Protein AF-A0A2S1KQT7-F1 (afdb_monomer_lite)

Foldseek 3Di:
DDVVVVCVVVVHDPVNVVVPPPPPLLPPQLVVLLVDDLVVLVVSLVVLVVVCVVPVDPCSLLSNLSSVCSVCVVVVHDSLVSLVVLLVVLLPDPADDLNNLQSCLSSLLVDALVSNVSSLVRVLVRQLVCQVPDDPSSLLSLLSSLLSLLCNQFQPDPAHDLVSLVSSLVSLLSHRDDPVSVSSVLSNVLSVLLVCCLVPVDPVSVVVNVVSCVVCVVVVNQWDDHDVGIHGSVSSSVRCVVCSVVSVVVVVD

Organism: NCBI:txid137591

Radius of gyration: 20.41 Å; chains: 1; bounding box: 61×38×53 Å

Sequence (253 aa):
MDLSRLLKLLAVSFSELFAGVIADPYQLSIGDLAKCTETELRQKQTEIEQTAASVGYPTAEMVAIVIDIIIDRRSGVDYRDKAQRLYDRLNSIQAFTIFEMRVFSLIATDLTPERFFKLYRKFAHDVQVFRDYMPGNLFETSLMIHMTALNQAVIWPKKLNVTDVWLTLEGIMRQPARRSNVEILLMQRFTGLLRTYLTMDSEVVAAEIGVFLMAAQQMGMREMTRNTGQTSLVAVWTRLQLSKQQLHAQKMA

Structure (mmCIF, N/CA/C/O backbone):
data_AF-A0A2S1KQT7-F1
#
_entry.id   AF-A0A2S1KQT7-F1
#
loop_
_atom_site.group_PDB
_atom_site.id
_atom_site.type_symbol
_atom_site.label_atom_id
_atom_site.label_alt_id
_atom_site.label_comp_id
_atom_site.label_asym_id
_atom_site.label_entity_id
_atom_site.label_seq_id
_atom_site.pdbx_PDB_ins_code
_atom_site.Cartn_x
_atom_site.Cartn_y
_atom_site.Cartn_z
_atom_site.occupancy
_atom_site.B_iso_or_equiv
_atom_site.auth_seq_id
_atom_site.auth_comp_id
_atom_site.auth_asym_id
_atom_site.auth_atom_id
_atom_site.pdbx_PDB_model_num
ATOM 1 N N . MET A 1 1 ? -42.602 2.613 0.134 1.00 50.94 1 MET A N 1
ATOM 2 C CA . MET A 1 1 ? -42.155 3.822 -0.591 1.00 50.94 1 MET A CA 1
ATOM 3 C C . MET A 1 1 ? -40.700 3.593 -0.968 1.00 50.94 1 MET A C 1
ATOM 5 O O . MET A 1 1 ? -39.936 3.199 -0.102 1.00 50.94 1 MET A O 1
ATOM 9 N N . ASP A 1 2 ? -40.350 3.696 -2.246 1.00 70.75 2 ASP A N 1
ATOM 10 C CA . ASP A 1 2 ? -39.011 3.350 -2.740 1.00 70.75 2 ASP A CA 1
ATOM 11 C C . ASP A 1 2 ? -38.041 4.510 -2.469 1.00 70.75 2 ASP A C 1
ATOM 13 O O . ASP A 1 2 ? -38.239 5.616 -2.980 1.00 70.75 2 ASP A O 1
ATOM 17 N N . LEU A 1 3 ? -37.018 4.268 -1.644 1.00 67.56 3 LEU A N 1
ATOM 18 C CA . LEU A 1 3 ? -36.021 5.266 -1.242 1.00 67.56 3 LEU A CA 1
ATOM 19 C C . LEU A 1 3 ? -35.345 5.911 -2.463 1.00 67.56 3 LEU A C 1
ATOM 21 O O . LEU A 1 3 ? -35.072 7.109 -2.457 1.00 67.56 3 LEU A O 1
ATOM 25 N N . SER A 1 4 ? -35.169 5.155 -3.551 1.00 65.94 4 SER A N 1
ATOM 26 C CA . SER A 1 4 ? -34.599 5.666 -4.802 1.00 65.94 4 SER A CA 1
ATOM 27 C C . SER A 1 4 ? -35.498 6.704 -5.489 1.00 65.94 4 SER A C 1
ATOM 29 O O . SER A 1 4 ? -35.004 7.670 -6.075 1.00 65.94 4 SER A O 1
ATOM 31 N N . ARG A 1 5 ? -36.827 6.550 -5.390 1.00 68.12 5 ARG A N 1
ATOM 32 C CA . ARG A 1 5 ? -37.800 7.524 -5.910 1.00 68.12 5 ARG A CA 1
ATOM 33 C C . ARG A 1 5 ? -37.837 8.780 -5.051 1.00 68.12 5 ARG A C 1
ATOM 35 O O . ARG A 1 5 ? -37.954 9.871 -5.594 1.00 68.12 5 ARG A O 1
ATOM 42 N N . LEU A 1 6 ? -37.705 8.621 -3.736 1.00 66.69 6 LEU A N 1
ATOM 43 C CA . LEU A 1 6 ? -37.688 9.716 -2.765 1.00 66.69 6 LEU A CA 1
ATOM 44 C C . LEU A 1 6 ? -36.441 10.600 -2.947 1.00 66.69 6 LEU A C 1
ATOM 46 O O . LEU A 1 6 ? -36.554 11.819 -3.005 1.00 66.69 6 LEU A O 1
ATOM 50 N N . LEU A 1 7 ? -35.277 9.982 -3.164 1.00 67.19 7 LEU A N 1
ATOM 51 C CA . LEU A 1 7 ? -34.020 10.674 -3.469 1.00 67.19 7 LEU A CA 1
ATOM 52 C C . LEU A 1 7 ? -34.074 11.464 -4.779 1.00 67.19 7 LEU A C 1
ATOM 54 O O . LEU A 1 7 ? -33.680 12.627 -4.820 1.00 67.19 7 LEU A O 1
ATOM 58 N N . LYS A 1 8 ? -34.638 10.864 -5.836 1.00 69.25 8 LYS A N 1
ATOM 59 C CA . LYS A 1 8 ? -34.864 11.557 -7.114 1.00 69.25 8 LYS A CA 1
ATOM 60 C C . LYS A 1 8 ? -35.812 12.749 -6.972 1.00 69.25 8 LYS A C 1
ATOM 62 O O . LYS A 1 8 ? -35.562 13.782 -7.578 1.00 69.25 8 LYS A O 1
ATOM 67 N N . LEU A 1 9 ? -36.878 12.608 -6.180 1.00 76.44 9 LEU A N 1
ATOM 68 C CA . LEU A 1 9 ? -37.847 13.678 -5.910 1.00 76.44 9 LEU A CA 1
ATOM 69 C C . LEU A 1 9 ? -37.231 14.851 -5.144 1.00 76.44 9 LEU A C 1
ATOM 71 O O . LEU A 1 9 ? -37.570 15.997 -5.419 1.00 76.44 9 LEU A O 1
ATOM 75 N N . LEU A 1 10 ? -36.333 14.564 -4.201 1.00 69.88 10 LEU A N 1
ATOM 76 C CA . LEU A 1 10 ? -35.668 15.582 -3.389 1.00 69.88 10 LEU A CA 1
ATOM 77 C C . LEU A 1 10 ? -34.405 16.157 -4.046 1.00 69.88 10 LEU A C 1
ATOM 79 O O . LEU A 1 10 ? -33.804 17.062 -3.480 1.00 69.88 10 LEU A O 1
ATOM 83 N N . ALA A 1 11 ? -33.998 15.645 -5.215 1.00 72.19 11 ALA A N 1
ATOM 84 C CA . ALA A 1 11 ? -32.704 15.935 -5.840 1.00 72.19 11 ALA A CA 1
ATOM 85 C C . ALA A 1 11 ? -31.504 15.705 -4.896 1.00 72.19 11 ALA A C 1
ATOM 87 O O . ALA A 1 11 ? -30.455 16.321 -5.059 1.00 72.19 11 ALA A O 1
ATOM 88 N N . VAL A 1 12 ? -31.664 14.801 -3.927 1.00 57.78 12 VAL A N 1
ATOM 89 C CA . VAL A 1 12 ? -30.644 14.448 -2.937 1.00 57.78 12 VAL A CA 1
ATOM 90 C C . VAL A 1 12 ? -29.945 13.174 -3.402 1.00 57.78 12 VAL A C 1
ATOM 92 O O . VAL A 1 12 ? -30.589 12.206 -3.818 1.00 57.78 12 VAL A O 1
ATOM 95 N N . SER A 1 13 ? -28.617 13.145 -3.339 1.00 54.41 13 SER A N 1
ATOM 96 C CA . SER A 1 13 ? -27.857 11.915 -3.575 1.00 54.41 13 SER A CA 1
ATOM 97 C C . SER A 1 13 ? -27.851 11.027 -2.326 1.00 54.41 13 SER A C 1
ATOM 99 O O . SER A 1 13 ? -27.903 11.504 -1.194 1.00 54.41 13 SER A O 1
ATOM 101 N N . PHE A 1 14 ? -27.723 9.709 -2.500 1.00 56.41 14 PHE A N 1
ATOM 102 C CA . PHE A 1 14 ? -27.586 8.792 -1.360 1.00 56.41 14 PHE A CA 1
ATOM 103 C C . PHE A 1 14 ? -26.401 9.185 -0.453 1.00 56.41 14 PHE A C 1
ATOM 105 O O . PHE A 1 14 ? -26.479 9.067 0.762 1.00 56.41 14 PHE A O 1
ATOM 112 N N . SER A 1 15 ? -25.326 9.733 -1.025 1.00 52.69 15 SER A N 1
ATOM 113 C CA . SER A 1 15 ? -24.162 10.231 -0.284 1.00 52.69 15 SER A CA 1
ATOM 114 C C . SER A 1 15 ? -24.454 11.466 0.577 1.00 52.69 15 SER A C 1
ATOM 116 O O . SER A 1 15 ? -23.852 11.612 1.636 1.00 52.69 15 SER A O 1
ATOM 118 N N . GLU A 1 16 ? -25.375 12.337 0.160 1.00 52.59 16 GLU A N 1
ATOM 119 C CA . GLU A 1 16 ? -25.814 13.494 0.956 1.00 52.59 16 GLU A CA 1
ATOM 120 C C . GLU A 1 16 ? -26.667 13.071 2.154 1.00 52.59 16 GLU A C 1
ATOM 122 O O . GLU A 1 16 ? -26.554 13.678 3.215 1.00 52.59 16 GLU A O 1
ATOM 127 N N . LEU A 1 17 ? -27.440 11.983 2.037 1.00 57.72 17 LEU A N 1
ATOM 128 C CA . LEU A 1 17 ? -28.119 11.396 3.197 1.00 57.72 17 LEU A CA 1
ATOM 129 C C . LEU A 1 17 ? -27.118 10.907 4.250 1.00 57.72 17 LEU A C 1
ATOM 131 O O . LEU A 1 17 ? -27.347 11.088 5.440 1.00 57.72 17 LEU A O 1
ATOM 135 N N . PHE A 1 18 ? -25.995 10.324 3.822 1.00 51.59 18 PHE A N 1
ATOM 136 C CA . PHE A 1 18 ? -24.952 9.828 4.726 1.00 51.59 18 PHE A CA 1
ATOM 137 C C . PHE A 1 18 ? -24.099 10.934 5.356 1.00 51.59 18 PHE A C 1
ATOM 139 O O . PHE A 1 18 ? -23.504 10.701 6.402 1.00 51.59 18 PHE A O 1
ATOM 146 N N . ALA A 1 19 ? -24.054 12.137 4.774 1.00 51.28 19 ALA A N 1
ATOM 147 C CA . ALA A 1 19 ? -23.283 13.256 5.319 1.00 51.28 19 ALA A CA 1
ATOM 148 C C . ALA A 1 19 ? -23.817 13.768 6.676 1.00 51.28 19 ALA A C 1
ATOM 150 O O . ALA A 1 19 ? -23.082 14.439 7.398 1.00 51.28 19 ALA A O 1
ATOM 151 N N . GLY A 1 20 ? -25.072 13.446 7.022 1.00 38.53 20 GLY A N 1
ATOM 152 C CA . GLY A 1 20 ? -25.717 13.803 8.292 1.00 38.53 20 GLY A CA 1
ATOM 153 C C . GLY A 1 20 ? -26.023 12.624 9.224 1.00 38.53 20 GLY A C 1
ATOM 154 O O . GLY A 1 20 ? -26.532 12.843 10.322 1.00 38.53 20 GLY A O 1
ATOM 155 N N . VAL A 1 21 ? -25.731 11.381 8.818 1.00 44.06 21 VAL A N 1
ATOM 156 C CA . VAL A 1 21 ? -25.824 10.223 9.718 1.00 44.06 21 VAL A CA 1
ATOM 157 C C . VAL A 1 21 ? -24.601 10.263 10.627 1.00 44.06 21 VAL A C 1
ATOM 159 O O . VAL A 1 21 ? -23.480 10.399 10.143 1.00 44.06 21 VAL A O 1
ATOM 162 N N . ILE A 1 22 ? -24.858 10.217 11.938 1.00 41.22 22 ILE A N 1
ATOM 163 C CA . ILE A 1 22 ? -23.897 10.233 13.052 1.00 41.22 22 ILE A CA 1
ATOM 164 C C . ILE A 1 22 ? -22.566 9.607 12.633 1.00 41.22 22 ILE A C 1
ATOM 166 O O . ILE A 1 22 ? -22.571 8.517 12.065 1.00 41.22 22 ILE A O 1
ATOM 170 N N . ALA A 1 23 ? -21.455 10.302 12.923 1.00 45.03 23 ALA A N 1
ATOM 171 C CA . ALA A 1 23 ? -20.099 9.798 12.737 1.00 45.03 23 ALA A CA 1
ATOM 172 C C . ALA A 1 23 ? -20.045 8.358 13.234 1.00 45.03 23 ALA A C 1
ATOM 174 O O . ALA A 1 23 ? -20.119 8.108 14.435 1.00 45.03 23 ALA A O 1
ATOM 175 N N . ASP A 1 24 ? -20.019 7.430 12.284 1.00 48.94 24 ASP A N 1
ATOM 176 C CA . ASP A 1 24 ? -20.141 6.026 12.601 1.00 48.94 24 ASP A CA 1
ATOM 177 C C . ASP A 1 24 ? -18.983 5.693 13.554 1.00 48.94 24 ASP A C 1
ATOM 179 O O . ASP A 1 24 ? -17.826 5.922 13.171 1.00 48.94 24 ASP A O 1
ATOM 183 N N . PRO A 1 25 ? -19.228 5.190 14.782 1.00 44.12 25 PRO A N 1
ATOM 184 C CA . PRO A 1 25 ? -18.154 4.797 15.704 1.00 44.12 25 PRO A CA 1
ATOM 185 C C . PRO A 1 25 ? -17.206 3.749 15.085 1.00 44.12 25 PRO A C 1
ATOM 187 O O . PRO A 1 25 ? -16.147 3.442 15.628 1.00 44.12 25 PRO A O 1
ATOM 190 N N . TYR A 1 26 ? -17.570 3.238 13.908 1.00 52.31 26 TYR A N 1
ATOM 191 C CA . TYR A 1 26 ? -16.906 2.217 13.116 1.00 52.31 26 TYR A CA 1
ATOM 192 C C . TYR A 1 26 ? -16.001 2.770 11.995 1.00 52.31 26 TYR A C 1
ATOM 194 O O . TYR A 1 26 ? -15.368 1.989 11.276 1.00 52.31 26 TYR A O 1
ATOM 202 N N . GLN A 1 27 ? -15.857 4.096 11.836 1.00 61.12 27 GLN A N 1
ATOM 203 C CA . GLN A 1 27 ? -14.844 4.657 10.932 1.00 61.12 27 GLN A CA 1
ATOM 204 C C . GLN A 1 27 ? -13.435 4.504 11.526 1.00 61.12 27 GLN A C 1
ATOM 206 O O . GLN A 1 27 ? -12.907 5.401 12.178 1.00 61.12 27 GLN A O 1
ATOM 211 N N . LEU A 1 28 ? -12.776 3.377 11.240 1.00 70.56 28 LEU A N 1
ATOM 212 C CA . LEU A 1 28 ? -11.367 3.169 11.584 1.00 70.56 28 LEU A CA 1
ATOM 213 C C . LEU A 1 28 ? -10.483 4.182 10.839 1.00 70.56 28 LEU A C 1
ATOM 215 O O . LEU A 1 28 ? -10.140 3.958 9.686 1.00 70.56 28 LEU A O 1
ATOM 219 N N . SER A 1 29 ? -10.111 5.307 11.436 1.00 75.88 29 SER A N 1
ATOM 220 C CA . SER A 1 29 ? -9.167 6.244 10.814 1.00 75.88 29 SER A CA 1
ATOM 221 C C . SER A 1 29 ? -7.776 6.013 11.388 1.00 75.88 29 SER A C 1
ATOM 223 O O . SER A 1 29 ? -7.477 6.464 12.489 1.00 75.88 29 SER A O 1
ATOM 225 N N . ILE A 1 30 ? -6.909 5.299 10.657 1.00 75.00 30 ILE A N 1
ATOM 226 C CA . ILE A 1 30 ? -5.536 5.020 11.119 1.00 75.00 30 ILE A CA 1
ATOM 227 C C . ILE A 1 30 ? -4.787 6.324 11.416 1.00 75.00 30 ILE A C 1
ATOM 229 O O . ILE A 1 30 ? -4.082 6.407 12.415 1.00 75.00 30 ILE A O 1
ATOM 233 N N . GLY A 1 31 ? -4.982 7.354 10.585 1.00 75.62 31 GLY A N 1
ATOM 234 C CA . GLY A 1 31 ? -4.370 8.666 10.783 1.00 75.62 31 GLY A CA 1
ATOM 235 C C . GLY A 1 31 ? -4.847 9.374 12.052 1.00 75.62 31 GLY A C 1
ATOM 236 O O . GLY A 1 31 ? -4.047 10.041 12.701 1.00 75.62 31 GLY A O 1
ATOM 237 N N . ASP A 1 32 ? -6.113 9.215 12.443 1.00 82.00 32 ASP A N 1
ATOM 238 C CA . ASP A 1 32 ? -6.627 9.839 13.668 1.00 82.00 32 ASP A CA 1
ATOM 239 C C . ASP A 1 32 ? -6.279 9.024 14.913 1.00 82.00 32 ASP A C 1
ATOM 241 O O . ASP A 1 32 ? -5.841 9.597 15.908 1.00 82.00 32 ASP A O 1
ATOM 245 N N . LEU A 1 33 ? -6.336 7.690 14.837 1.00 83.75 33 LEU A N 1
ATOM 246 C CA . LEU A 1 33 ? -5.829 6.817 15.902 1.00 83.75 33 LEU A CA 1
ATOM 247 C C . LEU A 1 33 ? -4.336 7.066 16.160 1.00 83.75 33 LEU A C 1
ATOM 249 O O . LEU A 1 33 ? -3.896 7.090 17.308 1.00 83.75 33 LEU A O 1
ATOM 253 N N . ALA A 1 34 ? -3.562 7.335 15.104 1.00 80.94 34 ALA A N 1
ATOM 254 C CA . ALA A 1 34 ? -2.153 7.692 15.209 1.00 80.94 34 ALA A CA 1
ATOM 255 C C . ALA A 1 34 ? -1.898 9.037 15.919 1.00 80.94 34 ALA A C 1
ATOM 257 O O . ALA A 1 34 ? -0.758 9.270 16.324 1.00 80.94 34 ALA A O 1
ATOM 258 N N . LYS A 1 35 ? -2.916 9.882 16.135 1.00 86.25 35 LYS A N 1
ATOM 259 C CA . LYS A 1 35 ? -2.811 11.138 16.903 1.00 86.25 35 LYS A CA 1
ATOM 260 C C . LYS A 1 35 ? -3.290 11.005 18.351 1.00 86.25 35 LYS A C 1
ATOM 262 O O . LYS A 1 35 ? -2.891 11.814 19.179 1.00 86.25 35 LYS A O 1
ATOM 267 N N . CYS A 1 36 ? -4.117 10.005 18.659 1.00 88.50 36 CYS A N 1
ATOM 268 C CA . CYS A 1 36 ? -4.610 9.763 20.015 1.00 88.50 36 CYS A CA 1
ATOM 269 C C . CYS A 1 36 ? -3.477 9.360 20.969 1.00 88.50 36 CYS A C 1
ATOM 271 O O . CYS A 1 36 ? -2.562 8.629 20.581 1.00 88.50 36 CYS A O 1
ATOM 273 N N . THR A 1 37 ? -3.573 9.775 22.226 1.00 92.00 37 THR A N 1
ATOM 274 C CA . THR A 1 37 ? -2.772 9.285 23.356 1.00 92.00 37 THR A CA 1
ATOM 275 C C . THR A 1 37 ? -3.074 7.814 23.655 1.00 92.00 37 THR A C 1
ATOM 277 O O . THR A 1 37 ? -4.093 7.274 23.226 1.00 92.00 37 THR A O 1
ATOM 280 N N . GLU A 1 38 ? -2.199 7.140 24.405 1.00 92.69 38 GLU A N 1
ATOM 281 C CA . GLU A 1 38 ? -2.453 5.754 24.820 1.00 92.69 38 GLU A CA 1
ATOM 282 C C . GLU A 1 38 ? -3.748 5.630 25.639 1.00 92.69 38 GLU A C 1
ATOM 284 O O . GLU A 1 38 ? -4.550 4.738 25.378 1.00 92.69 38 GLU A O 1
ATOM 289 N N . THR A 1 39 ? -4.005 6.562 26.560 1.00 93.38 39 THR A N 1
ATOM 290 C CA . THR A 1 39 ? -5.235 6.579 27.365 1.00 93.38 39 THR A CA 1
ATOM 291 C C . THR A 1 39 ? -6.487 6.679 26.494 1.00 93.38 39 THR A C 1
ATOM 293 O O . THR A 1 39 ? -7.424 5.905 26.677 1.00 93.38 39 THR A O 1
ATOM 296 N N . GLU A 1 40 ? -6.496 7.577 25.504 1.00 92.69 40 GLU A N 1
ATOM 297 C CA . GLU A 1 40 ? -7.616 7.715 24.560 1.00 92.69 40 GLU A CA 1
ATOM 298 C C . GLU A 1 40 ? -7.809 6.453 23.711 1.00 92.69 40 GLU A C 1
ATOM 300 O O . GLU A 1 40 ? -8.938 6.047 23.439 1.00 92.69 40 GLU A O 1
ATOM 305 N N . LEU A 1 41 ? -6.714 5.807 23.302 1.00 91.88 41 LEU A N 1
ATOM 306 C CA . LEU A 1 41 ? -6.765 4.552 22.556 1.00 91.88 41 LEU A CA 1
ATOM 307 C C . LEU A 1 41 ? -7.355 3.411 23.397 1.00 91.88 41 LEU A C 1
ATOM 309 O O . LEU A 1 41 ? -8.222 2.683 22.912 1.00 91.88 41 LEU A O 1
ATOM 313 N N . ARG A 1 42 ? -6.945 3.286 24.664 1.00 92.25 42 ARG A N 1
ATOM 314 C CA . ARG A 1 42 ? -7.475 2.283 25.605 1.00 92.25 42 ARG A CA 1
ATOM 315 C C . ARG A 1 42 ? -8.948 2.525 25.930 1.00 92.25 42 ARG A C 1
ATOM 317 O O . ARG A 1 42 ? -9.732 1.576 25.977 1.00 92.25 42 ARG A O 1
ATOM 324 N N . GLN A 1 43 ? -9.348 3.787 26.080 1.00 90.25 43 GLN A N 1
ATOM 325 C CA . GLN A 1 43 ? -10.755 4.147 26.235 1.00 90.25 43 GLN A CA 1
ATOM 326 C C . GLN A 1 43 ? -11.571 3.724 25.005 1.00 90.25 43 GLN A C 1
ATOM 328 O O . GLN A 1 43 ? -12.578 3.035 25.154 1.00 90.25 43 GLN A O 1
ATOM 333 N N . LYS A 1 44 ? -11.103 4.043 23.790 1.00 87.50 44 LYS A N 1
ATOM 334 C CA . LYS A 1 44 ? -11.764 3.614 22.545 1.00 87.50 44 LYS A CA 1
ATOM 335 C C . LYS A 1 44 ? -11.893 2.096 22.449 1.00 87.50 44 LYS A C 1
ATOM 337 O O . LYS A 1 44 ? -12.946 1.602 22.066 1.00 87.50 44 LYS A O 1
ATOM 342 N N . GLN A 1 45 ? -10.846 1.355 22.813 1.00 87.12 45 GLN A N 1
ATOM 343 C CA . GLN A 1 45 ? -10.875 -0.110 22.849 1.00 87.12 45 GLN A CA 1
ATOM 344 C C . GLN A 1 45 ? -11.983 -0.622 23.785 1.00 87.12 45 GLN A C 1
ATOM 346 O O . GLN A 1 45 ? -12.760 -1.489 23.393 1.00 87.12 45 GLN A O 1
ATOM 351 N N . THR A 1 46 ? -12.130 -0.003 24.960 1.00 86.00 46 THR A N 1
ATOM 352 C CA . THR A 1 46 ? -13.172 -0.349 25.941 1.00 86.00 46 THR A CA 1
ATOM 353 C C . THR A 1 46 ? -14.579 -0.056 25.405 1.00 86.00 46 THR A C 1
ATOM 355 O O . THR A 1 46 ? -15.477 -0.889 25.519 1.00 86.00 46 THR A O 1
ATOM 358 N N . GLU A 1 47 ? -14.778 1.104 24.771 1.00 84.44 47 GLU A N 1
ATOM 359 C CA . GLU A 1 47 ? -16.050 1.480 24.130 1.00 84.44 47 GLU A CA 1
ATOM 360 C C . GLU A 1 47 ? -16.439 0.490 23.017 1.00 84.44 47 GLU A C 1
ATOM 362 O O . GLU A 1 47 ? -17.604 0.092 22.898 1.00 84.44 47 GLU A O 1
ATOM 367 N N . ILE A 1 48 ? -15.459 0.037 22.229 1.00 79.12 48 ILE A N 1
ATOM 368 C CA . ILE A 1 48 ? -15.663 -0.957 21.169 1.00 79.12 48 ILE A CA 1
ATOM 369 C C . ILE A 1 48 ? -16.043 -2.315 21.754 1.00 79.12 48 ILE A C 1
ATOM 371 O O . ILE A 1 48 ? -16.960 -2.943 21.235 1.00 79.12 48 ILE A O 1
ATOM 375 N N . GLU A 1 49 ? -15.385 -2.770 22.821 1.00 79.69 49 GLU A N 1
ATOM 376 C CA . GLU A 1 49 ? -15.702 -4.045 23.478 1.00 79.69 49 GLU A CA 1
ATOM 377 C C . GLU A 1 49 ? -17.127 -4.053 24.046 1.00 79.69 49 GLU A C 1
ATOM 379 O O . GLU A 1 49 ? -17.885 -5.000 23.816 1.00 79.69 49 GLU A O 1
ATOM 384 N N . GLN A 1 50 ? -17.533 -2.968 24.712 1.00 80.12 50 GLN A N 1
ATOM 385 C CA . GLN A 1 50 ? -18.897 -2.804 25.231 1.00 80.12 50 GLN A CA 1
ATOM 386 C C . GLN A 1 50 ? -19.939 -2.791 24.104 1.00 80.12 50 GLN A C 1
ATOM 388 O O . GLN A 1 50 ? -20.994 -3.430 24.195 1.00 80.12 50 GLN A O 1
ATOM 393 N N . THR A 1 51 ? -19.633 -2.100 23.006 1.00 72.94 51 THR A N 1
ATOM 394 C CA . THR A 1 51 ? -20.503 -2.067 21.825 1.00 72.94 51 THR A CA 1
ATOM 395 C C . THR A 1 51 ? -20.577 -3.449 21.173 1.00 72.94 51 THR A C 1
ATOM 397 O O . THR A 1 51 ? -21.656 -3.942 20.860 1.00 72.94 51 THR A O 1
ATOM 400 N N . ALA A 1 52 ? -19.450 -4.144 21.037 1.00 76.62 52 ALA A N 1
ATOM 401 C CA . ALA A 1 52 ? -19.398 -5.466 20.430 1.00 76.62 52 ALA A CA 1
ATOM 402 C C . ALA A 1 52 ? -20.216 -6.503 21.198 1.00 76.62 52 ALA A C 1
ATOM 404 O O . ALA A 1 52 ? -20.932 -7.288 20.572 1.00 76.62 52 ALA A O 1
ATOM 405 N N . ALA A 1 53 ? -20.155 -6.464 22.530 1.00 76.50 53 ALA A N 1
ATOM 406 C CA . ALA A 1 53 ? -20.940 -7.334 23.395 1.00 76.50 53 ALA A CA 1
ATOM 407 C C . ALA A 1 53 ? -22.453 -7.084 23.275 1.00 76.50 53 ALA A C 1
ATOM 409 O O . ALA A 1 53 ? -23.236 -8.020 23.422 1.00 76.50 53 ALA A O 1
ATOM 410 N N . SER A 1 54 ? -22.872 -5.846 22.995 1.00 71.94 54 SER A N 1
ATOM 411 C CA . SER A 1 54 ? -24.293 -5.482 22.928 1.00 71.94 54 SER A CA 1
ATOM 412 C C . SER A 1 54 ? -24.930 -5.699 21.552 1.00 71.94 54 SER A C 1
ATOM 414 O O . SER A 1 54 ? -26.089 -6.105 21.493 1.00 71.94 54 SER A O 1
ATOM 416 N N . VAL A 1 55 ? -24.202 -5.467 20.453 1.00 66.94 55 VAL A N 1
ATOM 417 C CA . VAL A 1 55 ? -24.764 -5.535 19.085 1.00 66.94 55 VAL A CA 1
ATOM 418 C C . VAL A 1 55 ? -24.135 -6.599 18.178 1.00 66.94 55 VAL A C 1
ATOM 420 O O . VAL A 1 55 ? -24.523 -6.713 17.018 1.00 66.94 55 VAL A O 1
ATOM 423 N N . GLY A 1 56 ? -23.185 -7.398 18.677 1.00 63.06 56 GLY A N 1
ATOM 424 C CA . GLY A 1 56 ? -22.550 -8.471 17.903 1.00 63.06 56 GLY A CA 1
ATOM 425 C C . GLY A 1 56 ? -21.660 -7.943 16.777 1.00 63.06 56 GLY A C 1
ATOM 426 O O . GLY A 1 56 ? -21.802 -8.359 15.630 1.00 63.06 56 GLY A O 1
ATOM 427 N N . TYR A 1 57 ? -20.764 -7.003 17.097 1.00 68.56 57 TYR A N 1
ATOM 428 C CA . TYR A 1 57 ? -19.926 -6.286 16.128 1.00 68.56 57 TYR A CA 1
ATOM 429 C C . TYR A 1 57 ? -18.809 -7.187 15.546 1.00 68.56 57 TYR A C 1
ATOM 431 O O . TYR A 1 57 ? -17.810 -7.437 16.227 1.00 68.56 57 TYR A O 1
ATOM 439 N N . PRO A 1 58 ? -18.908 -7.669 14.286 1.00 67.44 58 PRO A N 1
ATOM 440 C CA . PRO A 1 58 ? -18.027 -8.733 13.781 1.00 67.44 58 PRO A CA 1
ATOM 441 C C . PRO A 1 58 ? -16.573 -8.302 13.541 1.00 67.44 58 PRO A C 1
ATOM 443 O O . PRO A 1 58 ? -15.691 -9.149 13.390 1.00 67.44 58 PRO A O 1
ATOM 446 N N . THR A 1 59 ? -16.320 -6.994 13.463 1.00 78.25 59 THR A N 1
ATOM 447 C CA . THR A 1 59 ? -14.995 -6.402 13.230 1.00 78.25 59 THR A CA 1
ATOM 448 C C . THR A 1 59 ? -14.360 -5.847 14.507 1.00 78.25 59 THR A C 1
ATOM 450 O O . THR A 1 59 ? -13.219 -5.388 14.451 1.00 78.25 59 THR A O 1
ATOM 453 N N . ALA A 1 60 ? -15.040 -5.937 15.660 1.00 81.19 60 ALA A N 1
ATOM 454 C CA . ALA A 1 60 ? -14.559 -5.444 16.955 1.00 81.19 60 ALA A CA 1
ATOM 455 C C . ALA A 1 60 ? -13.151 -5.937 17.288 1.00 81.19 60 ALA A C 1
ATOM 457 O O . ALA A 1 60 ? -12.273 -5.148 17.631 1.00 81.19 60 ALA A O 1
ATOM 458 N N . GLU A 1 61 ? -12.931 -7.241 17.109 1.00 85.06 61 GLU A N 1
ATOM 459 C CA . GLU A 1 61 ? -11.644 -7.882 17.360 1.00 85.06 61 GLU A CA 1
ATOM 460 C C . GLU A 1 61 ? -10.538 -7.260 16.497 1.00 85.06 61 GLU A C 1
ATOM 462 O O . GLU A 1 61 ? -9.463 -6.941 16.997 1.00 85.06 61 GLU A O 1
ATOM 467 N N . MET A 1 62 ? -10.805 -7.021 15.207 1.00 87.94 62 MET A N 1
ATOM 468 C CA . MET A 1 62 ? -9.821 -6.404 14.315 1.00 87.94 62 MET A CA 1
ATOM 469 C C . MET A 1 62 ? -9.498 -4.973 14.748 1.00 87.94 62 MET A C 1
ATOM 471 O O . MET A 1 62 ? -8.336 -4.581 14.684 1.00 87.94 62 MET A O 1
ATOM 475 N N . VAL A 1 63 ? -10.486 -4.203 15.217 1.00 87.44 63 VAL A N 1
ATOM 476 C CA . VAL A 1 63 ? -10.240 -2.840 15.714 1.00 87.44 63 VAL A CA 1
ATOM 477 C C . VAL A 1 63 ? -9.414 -2.852 16.999 1.00 87.44 63 VAL A C 1
ATOM 479 O O . VAL A 1 63 ? -8.467 -2.074 17.107 1.00 87.44 63 VAL A O 1
ATOM 482 N N . ALA A 1 64 ? -9.715 -3.751 17.938 1.00 88.50 64 ALA A N 1
ATOM 483 C CA . ALA A 1 64 ? -8.931 -3.911 19.161 1.00 88.50 64 ALA A CA 1
ATOM 484 C C . ALA A 1 64 ? -7.465 -4.249 18.839 1.00 88.50 64 ALA A C 1
ATOM 486 O O . ALA A 1 64 ? -6.554 -3.582 19.326 1.00 88.50 64 ALA A O 1
ATOM 487 N N . ILE A 1 65 ? -7.233 -5.199 17.923 1.00 92.38 65 ILE A N 1
ATOM 488 C CA . ILE A 1 65 ? -5.877 -5.561 17.490 1.00 92.38 65 ILE A CA 1
ATOM 489 C C . ILE A 1 65 ? -5.178 -4.385 16.786 1.00 92.38 65 ILE A C 1
ATOM 491 O O . ILE A 1 65 ? -3.984 -4.173 16.991 1.00 92.38 65 ILE A O 1
ATOM 495 N N . VAL A 1 66 ? -5.892 -3.601 15.968 1.00 92.31 66 VAL A N 1
ATOM 496 C CA . VAL A 1 66 ? -5.337 -2.388 15.339 1.00 92.31 66 VAL A CA 1
ATOM 497 C C . VAL A 1 66 ? -4.862 -1.390 16.395 1.00 92.31 66 VAL A C 1
ATOM 499 O O . VAL A 1 66 ? -3.754 -0.868 16.276 1.00 92.31 66 VAL A O 1
ATOM 502 N N . ILE A 1 67 ? -5.676 -1.132 17.421 1.00 92.56 67 ILE A N 1
ATOM 503 C CA . ILE A 1 67 ? -5.316 -0.230 18.520 1.00 92.56 67 ILE A CA 1
ATOM 504 C C . ILE A 1 67 ? -4.077 -0.751 19.257 1.00 92.56 67 ILE A C 1
ATOM 506 O O . ILE A 1 67 ? -3.131 0.013 19.456 1.00 92.56 67 ILE A O 1
ATOM 510 N N . ASP A 1 68 ? -4.042 -2.043 19.584 1.00 93.56 68 ASP A N 1
ATOM 511 C CA . ASP A 1 68 ? -2.889 -2.655 20.244 1.00 93.56 68 ASP A CA 1
ATOM 512 C C . ASP A 1 68 ? -1.610 -2.523 19.408 1.00 93.56 68 ASP A C 1
ATOM 514 O O . ASP A 1 68 ? -0.573 -2.140 19.942 1.00 93.56 68 ASP A O 1
ATOM 518 N N . ILE A 1 69 ? -1.677 -2.762 18.091 1.00 94.00 69 ILE A N 1
ATOM 519 C CA . ILE A 1 69 ? -0.527 -2.568 17.193 1.00 94.00 69 ILE A CA 1
ATOM 520 C C . ILE A 1 69 ? -0.044 -1.118 17.230 1.00 94.00 69 ILE A C 1
ATOM 522 O O . ILE A 1 69 ? 1.161 -0.883 17.259 1.00 94.00 69 ILE A O 1
ATOM 526 N N . ILE A 1 70 ? -0.952 -0.136 17.226 1.00 92.06 70 ILE A N 1
ATOM 527 C CA . ILE A 1 70 ? -0.572 1.283 17.282 1.00 92.06 70 ILE A CA 1
ATOM 528 C C . ILE A 1 70 ? 0.152 1.599 18.598 1.00 92.06 70 ILE A C 1
ATOM 530 O O . ILE A 1 70 ? 1.166 2.299 18.571 1.00 92.06 70 ILE A O 1
ATOM 534 N N . ILE A 1 71 ? -0.342 1.086 19.727 1.00 93.44 71 ILE A N 1
ATOM 535 C CA . ILE A 1 71 ? 0.274 1.289 21.046 1.00 93.44 71 ILE A CA 1
ATOM 536 C C . ILE A 1 71 ? 1.647 0.613 21.102 1.00 93.44 71 ILE A C 1
ATOM 538 O O . ILE A 1 71 ? 2.649 1.280 21.359 1.00 93.44 71 ILE A O 1
ATOM 542 N N . ASP A 1 72 ? 1.719 -0.677 20.780 1.00 94.81 72 ASP A N 1
ATOM 543 C CA . ASP A 1 72 ? 2.959 -1.453 20.851 1.00 94.81 72 ASP A CA 1
ATOM 544 C C . ASP A 1 72 ? 4.038 -0.887 19.931 1.00 94.81 72 ASP A C 1
ATOM 546 O O . ASP A 1 72 ? 5.197 -0.754 20.329 1.00 94.81 72 ASP A O 1
ATOM 550 N N . ARG A 1 73 ? 3.651 -0.476 18.716 1.00 91.44 73 ARG A N 1
ATOM 551 C CA . ARG A 1 73 ? 4.562 0.139 17.746 1.00 91.44 73 ARG A CA 1
ATOM 552 C C . ARG A 1 73 ? 5.176 1.432 18.284 1.00 91.44 73 ARG A C 1
ATOM 554 O O . ARG A 1 73 ? 6.350 1.680 18.021 1.00 91.44 73 ARG A O 1
ATOM 561 N N . ARG A 1 74 ? 4.426 2.245 19.038 1.00 91.06 74 ARG A N 1
ATOM 562 C CA . ARG A 1 74 ? 4.950 3.473 19.675 1.00 91.06 74 ARG A CA 1
ATOM 563 C C . ARG A 1 74 ? 5.882 3.173 20.842 1.00 91.06 74 ARG A C 1
ATOM 565 O O . ARG A 1 74 ? 6.847 3.902 21.043 1.00 91.06 74 ARG A O 1
ATOM 572 N N . SER A 1 75 ? 5.600 2.104 21.576 1.00 91.75 75 SER A N 1
ATOM 573 C CA . SER A 1 75 ? 6.370 1.691 22.752 1.00 91.75 75 SER A CA 1
ATOM 574 C C . SER A 1 75 ? 7.555 0.776 22.417 1.00 91.75 75 SER A C 1
ATOM 576 O O . SER A 1 75 ? 8.272 0.352 23.319 1.00 91.75 75 SER A O 1
ATOM 578 N N . GLY A 1 76 ? 7.774 0.455 21.136 1.00 92.25 76 GLY A N 1
ATOM 579 C CA . GLY A 1 76 ? 8.839 -0.453 20.694 1.00 92.25 76 GLY A CA 1
ATOM 580 C C . GLY A 1 76 ? 8.627 -1.913 21.111 1.00 92.25 76 GLY A C 1
ATOM 581 O O . GLY A 1 76 ? 9.576 -2.695 21.108 1.00 92.25 76 GLY A O 1
ATOM 582 N N . VAL A 1 77 ? 7.400 -2.281 21.482 1.00 96.19 77 VAL A N 1
ATOM 583 C CA . VAL A 1 77 ? 7.015 -3.645 21.861 1.00 96.19 77 VAL A CA 1
ATOM 584 C C . VAL A 1 77 ? 6.801 -4.474 20.594 1.00 96.19 77 VAL A C 1
ATOM 586 O O . VAL A 1 77 ? 6.283 -3.969 19.602 1.00 96.19 77 VAL A O 1
ATOM 589 N N . ASP A 1 78 ? 7.199 -5.750 20.601 1.00 95.06 78 ASP A N 1
ATOM 590 C CA . ASP A 1 78 ? 6.965 -6.641 19.460 1.00 95.06 78 ASP A CA 1
ATOM 591 C C . ASP A 1 78 ? 5.464 -6.921 19.277 1.00 95.06 78 ASP A C 1
ATOM 593 O O . ASP A 1 78 ? 4.772 -7.361 20.196 1.00 95.06 78 ASP A O 1
ATOM 597 N N . TYR A 1 79 ? 4.967 -6.689 18.065 1.00 95.31 79 TYR A N 1
ATOM 598 C CA . TYR A 1 79 ? 3.559 -6.845 17.690 1.00 95.31 79 TYR A CA 1
ATOM 599 C C . TYR A 1 79 ? 3.365 -7.785 16.491 1.00 95.31 79 TYR A C 1
ATOM 601 O O . TYR A 1 79 ? 2.277 -7.833 15.909 1.00 95.31 79 TYR A O 1
ATOM 609 N N . ARG A 1 80 ? 4.388 -8.560 16.102 1.00 94.62 80 ARG A N 1
ATOM 610 C CA . ARG A 1 80 ? 4.319 -9.445 14.923 1.00 94.62 80 ARG A CA 1
ATOM 611 C C . ARG A 1 80 ? 3.171 -10.453 14.981 1.00 94.62 80 ARG A C 1
ATOM 613 O O . ARG A 1 80 ? 2.495 -10.642 13.972 1.00 94.62 80 ARG A O 1
ATOM 620 N N . ASP A 1 81 ? 2.881 -11.020 16.150 1.00 96.44 81 ASP A N 1
ATOM 621 C CA . ASP A 1 81 ? 1.749 -11.944 16.325 1.00 96.44 81 ASP A CA 1
ATOM 622 C C . ASP A 1 81 ? 0.395 -11.258 16.081 1.00 96.44 81 ASP A C 1
ATOM 624 O O . ASP A 1 81 ? -0.532 -11.847 15.522 1.00 96.44 81 ASP A O 1
ATOM 628 N N . LYS A 1 82 ? 0.281 -9.975 16.439 1.00 96.62 82 LYS A N 1
ATOM 629 C CA . LYS A 1 82 ? -0.921 -9.166 16.200 1.00 96.62 82 LYS A CA 1
ATOM 630 C C . LYS A 1 82 ? -1.094 -8.867 14.709 1.00 96.62 82 LYS A C 1
ATOM 632 O O . LYS A 1 82 ? -2.185 -9.053 14.167 1.00 96.62 82 LYS A O 1
ATOM 637 N N . ALA A 1 83 ? -0.011 -8.488 14.027 1.00 96.25 83 ALA A N 1
ATOM 638 C CA . ALA A 1 83 ? -0.014 -8.300 12.575 1.00 96.25 83 ALA A CA 1
ATOM 639 C C . ALA A 1 83 ? -0.360 -9.606 11.832 1.00 96.25 83 ALA A C 1
ATOM 641 O O . ALA A 1 83 ? -1.142 -9.585 10.878 1.00 96.25 83 ALA A O 1
ATOM 642 N N . GLN A 1 84 ? 0.148 -10.748 12.311 1.00 96.62 84 GLN A N 1
ATOM 643 C CA . GLN A 1 84 ? -0.180 -12.075 11.784 1.00 96.62 84 GLN A CA 1
ATOM 644 C C . GLN A 1 84 ? -1.677 -12.386 11.900 1.00 96.62 84 GLN A C 1
ATOM 646 O O . GLN A 1 84 ? -2.294 -12.776 10.909 1.00 96.62 84 GLN A O 1
ATOM 651 N N . ARG A 1 85 ? -2.285 -12.152 13.071 1.00 96.69 85 ARG A N 1
ATOM 652 C CA . ARG A 1 85 ? -3.731 -12.357 13.278 1.00 96.69 85 ARG A CA 1
ATOM 653 C C . ARG A 1 85 ? -4.576 -11.520 12.318 1.00 96.69 85 ARG A C 1
ATOM 655 O O . ARG A 1 85 ? -5.529 -12.034 11.732 1.00 96.69 85 ARG A O 1
ATOM 662 N N . LEU A 1 86 ? -4.213 -10.250 12.114 1.00 96.75 86 LEU A N 1
ATOM 663 C CA . LEU A 1 86 ? -4.903 -9.394 11.144 1.00 96.75 86 LEU A CA 1
ATOM 664 C C . LEU A 1 86 ? -4.730 -9.899 9.710 1.00 96.75 86 LEU A C 1
ATOM 666 O O . LEU A 1 86 ? -5.704 -9.914 8.958 1.00 96.75 86 LEU A O 1
ATOM 670 N N . TYR A 1 87 ? -3.530 -10.349 9.334 1.00 97.94 87 TYR A N 1
ATOM 671 C CA . TYR A 1 87 ? -3.299 -10.957 8.025 1.00 97.94 87 TYR A CA 1
ATOM 672 C C . TYR A 1 87 ? -4.183 -12.190 7.806 1.00 97.94 87 TYR A C 1
ATOM 674 O O . TYR A 1 87 ? -4.843 -12.276 6.770 1.00 97.94 87 TYR A O 1
ATOM 682 N N . ASP A 1 88 ? -4.238 -13.121 8.761 1.00 97.00 88 ASP A N 1
ATOM 683 C CA . ASP A 1 88 ? -5.033 -14.347 8.622 1.00 97.00 88 ASP A CA 1
ATOM 684 C C . ASP A 1 88 ? -6.522 -14.027 8.476 1.00 97.00 88 ASP A C 1
ATOM 686 O O . ASP A 1 88 ? -7.205 -14.578 7.603 1.00 97.00 88 ASP A O 1
ATOM 690 N N . ARG A 1 89 ? -7.007 -13.046 9.247 1.00 94.81 89 ARG A N 1
ATOM 691 C CA . ARG A 1 89 ? -8.381 -12.561 9.137 1.00 94.81 89 ARG A CA 1
ATOM 692 C C . ARG A 1 89 ? -8.657 -11.932 7.770 1.00 94.81 89 ARG A C 1
ATOM 694 O O . ARG A 1 89 ? -9.595 -12.359 7.099 1.00 94.81 89 ARG A O 1
ATOM 701 N N . LEU A 1 90 ? -7.820 -11.006 7.304 1.00 96.12 90 LEU A N 1
ATOM 702 C CA . LEU A 1 90 ? -7.940 -10.392 5.971 1.00 96.12 90 LEU A CA 1
ATOM 703 C C . LEU A 1 90 ? -7.843 -11.427 4.839 1.00 96.12 90 LEU A C 1
ATOM 705 O O . LEU A 1 90 ? -8.542 -11.351 3.825 1.00 96.12 90 LEU A O 1
ATOM 709 N N . ASN A 1 91 ? -6.994 -12.438 5.005 1.00 96.56 91 ASN A N 1
ATOM 710 C CA . ASN A 1 91 ? -6.844 -13.510 4.035 1.00 96.56 91 ASN A CA 1
ATOM 711 C C . ASN A 1 91 ? -8.109 -14.386 3.944 1.00 96.56 91 ASN A C 1
ATOM 713 O O . ASN A 1 91 ? -8.418 -14.862 2.850 1.00 96.56 91 ASN A O 1
ATOM 717 N N . SER A 1 92 ? -8.860 -14.542 5.040 1.00 94.19 92 SER A N 1
ATOM 718 C CA . SER A 1 92 ? -10.137 -15.277 5.066 1.00 94.19 92 SER A CA 1
ATOM 719 C C . SER A 1 92 ? -11.321 -14.513 4.455 1.00 94.19 92 SER A C 1
ATOM 721 O O . SER A 1 92 ? -12.289 -15.131 4.022 1.00 94.19 92 SER A O 1
ATOM 723 N N . ILE A 1 93 ? -11.246 -13.180 4.380 1.00 90.00 93 ILE A N 1
ATOM 724 C CA . ILE A 1 93 ? -12.323 -12.335 3.847 1.00 90.00 93 ILE A CA 1
ATOM 725 C C . ILE A 1 93 ? -12.336 -12.391 2.315 1.00 90.00 93 ILE A C 1
ATOM 727 O O . ILE A 1 93 ? -11.293 -12.269 1.672 1.00 90.00 93 ILE A O 1
ATOM 731 N N . GLN A 1 94 ? -13.516 -12.567 1.719 1.00 88.31 94 GLN A N 1
ATOM 732 C CA . GLN A 1 94 ? -13.658 -12.719 0.269 1.00 88.31 94 GLN A CA 1
ATOM 733 C C . GLN A 1 94 ? -13.420 -11.410 -0.498 1.00 88.31 94 GLN A C 1
ATOM 735 O O . GLN A 1 94 ? -12.730 -11.439 -1.513 1.00 88.31 94 GLN A O 1
ATOM 740 N N . ALA A 1 95 ? -13.958 -10.293 -0.003 1.00 86.31 95 ALA A N 1
ATOM 741 C CA . ALA A 1 95 ? -13.860 -8.977 -0.627 1.00 86.31 95 ALA A CA 1
ATOM 742 C C . ALA A 1 95 ? -13.631 -7.895 0.433 1.00 86.31 95 ALA A C 1
ATOM 744 O O . ALA A 1 95 ? -14.209 -7.946 1.521 1.00 86.31 95 ALA A O 1
ATOM 745 N N . PHE A 1 96 ? -12.780 -6.926 0.124 1.00 89.56 96 PHE A N 1
ATOM 746 C CA . PHE A 1 96 ? -12.450 -5.817 1.005 1.00 89.56 96 PHE A CA 1
ATOM 747 C C . PHE A 1 96 ? -13.452 -4.675 0.871 1.00 89.56 96 PHE A C 1
ATOM 749 O O . PHE A 1 96 ? -13.695 -4.152 -0.216 1.00 89.56 96 PHE A O 1
ATOM 756 N N . THR A 1 97 ? -13.955 -4.212 2.011 1.00 86.31 97 THR A N 1
ATOM 757 C CA . THR A 1 97 ? -14.550 -2.882 2.134 1.00 86.31 97 THR A CA 1
ATOM 758 C C . THR A 1 97 ? -13.463 -1.865 2.499 1.00 86.31 97 THR A C 1
ATOM 760 O O . THR A 1 97 ? -12.295 -2.210 2.701 1.00 86.31 97 THR A O 1
ATOM 763 N N . ILE A 1 98 ? -13.838 -0.591 2.649 1.00 86.12 98 ILE A N 1
ATOM 764 C CA . ILE A 1 98 ? -12.929 0.461 3.139 1.00 86.12 98 ILE A CA 1
ATOM 765 C C . ILE A 1 98 ? -12.275 0.052 4.469 1.00 86.12 98 ILE A C 1
ATOM 767 O O . ILE A 1 98 ? -11.107 0.371 4.697 1.00 86.12 98 ILE A O 1
ATOM 771 N N . PHE A 1 99 ? -13.002 -0.664 5.334 1.00 86.38 99 PHE A N 1
ATOM 772 C CA . PHE A 1 99 ? -12.487 -1.133 6.616 1.00 86.38 99 PHE A CA 1
ATOM 773 C C . PHE A 1 99 ? -11.294 -2.078 6.432 1.00 86.38 99 PHE A C 1
ATOM 775 O O . PHE A 1 99 ? -10.202 -1.786 6.920 1.00 86.38 99 PHE A O 1
ATOM 782 N N . GLU A 1 100 ? -11.459 -3.162 5.669 1.00 90.38 100 GLU A N 1
ATOM 783 C CA . GLU A 1 100 ? -10.381 -4.123 5.421 1.00 90.38 100 GLU A CA 1
ATOM 784 C C . GLU A 1 100 ? -9.194 -3.473 4.712 1.00 90.38 100 GLU A C 1
ATOM 786 O O . GLU A 1 100 ? -8.050 -3.765 5.054 1.00 90.38 100 GLU A O 1
ATOM 791 N N . MET A 1 101 ? -9.442 -2.547 3.778 1.00 92.25 101 MET A N 1
ATOM 792 C CA . MET A 1 101 ? -8.369 -1.797 3.116 1.00 92.25 101 MET A CA 1
ATOM 793 C C . MET A 1 101 ? -7.540 -1.002 4.128 1.00 92.25 101 MET A C 1
ATOM 795 O O . MET A 1 101 ? -6.315 -0.972 4.037 1.00 92.25 101 MET A O 1
ATOM 799 N N . ARG A 1 102 ? -8.174 -0.399 5.138 1.00 90.25 102 ARG A N 1
ATOM 800 C CA . ARG A 1 102 ? -7.471 0.346 6.193 1.00 90.25 102 ARG A CA 1
ATOM 801 C C . ARG A 1 102 ? -6.669 -0.562 7.105 1.00 90.25 102 ARG A C 1
ATOM 803 O O . ARG A 1 102 ? -5.508 -0.250 7.375 1.00 90.25 102 ARG A O 1
ATOM 810 N N . VAL A 1 103 ? -7.242 -1.689 7.523 1.00 92.62 103 VAL A N 1
ATOM 811 C CA . VAL A 1 103 ? -6.510 -2.687 8.313 1.00 92.62 103 VAL A CA 1
ATOM 812 C C . VAL A 1 103 ? -5.317 -3.220 7.519 1.00 92.62 103 VAL A C 1
ATOM 814 O O . VAL A 1 103 ? -4.207 -3.264 8.044 1.00 92.62 103 VAL A O 1
ATOM 817 N N . PHE A 1 104 ? -5.512 -3.551 6.239 1.00 95.25 104 PHE A N 1
ATOM 818 C CA . PHE A 1 104 ? -4.428 -3.986 5.362 1.00 95.25 104 PHE A CA 1
ATOM 819 C C . PHE A 1 104 ? -3.335 -2.923 5.275 1.00 95.25 104 PHE A C 1
ATOM 821 O O . PHE A 1 104 ? -2.161 -3.237 5.451 1.00 95.25 104 PHE A O 1
ATOM 828 N N . SER A 1 105 ? -3.716 -1.661 5.079 1.00 92.88 105 SER A N 1
ATOM 829 C CA . SER A 1 105 ? -2.766 -0.557 4.987 1.00 92.88 105 SER A CA 1
ATOM 830 C C . SER A 1 105 ? -1.895 -0.427 6.250 1.00 92.88 105 SER A C 1
ATOM 832 O O . SER A 1 105 ? -0.694 -0.202 6.131 1.00 92.88 105 SER A O 1
ATOM 834 N N . LEU A 1 106 ? -2.450 -0.652 7.449 1.00 92.31 106 LEU A N 1
ATOM 835 C CA . LEU A 1 106 ? -1.710 -0.572 8.716 1.00 92.31 106 LEU A CA 1
ATOM 836 C C . LEU A 1 106 ? -0.583 -1.610 8.824 1.00 92.31 106 LEU A C 1
ATOM 838 O O . LEU A 1 106 ? 0.495 -1.290 9.335 1.00 92.31 106 LEU A O 1
ATOM 842 N N . ILE A 1 107 ? -0.861 -2.842 8.389 1.00 94.62 107 ILE A N 1
ATOM 843 C CA . ILE A 1 107 ? 0.062 -3.980 8.516 1.00 94.62 107 ILE A CA 1
ATOM 844 C C . ILE A 1 107 ? 0.908 -4.202 7.261 1.00 94.62 107 ILE A C 1
ATOM 846 O O . ILE A 1 107 ? 1.789 -5.052 7.264 1.00 94.62 107 ILE A O 1
ATOM 850 N N . ALA A 1 108 ? 0.640 -3.477 6.172 1.00 94.56 108 ALA A N 1
ATOM 851 C CA . ALA A 1 108 ? 1.212 -3.722 4.849 1.00 94.56 108 ALA A CA 1
ATOM 852 C C . ALA A 1 108 ? 2.746 -3.811 4.852 1.00 94.56 108 ALA A C 1
ATOM 854 O O . ALA A 1 108 ? 3.314 -4.661 4.167 1.00 94.56 108 ALA A O 1
ATOM 855 N N . THR A 1 109 ? 3.416 -2.949 5.619 1.00 91.12 109 THR A N 1
ATOM 856 C CA . THR A 1 109 ? 4.882 -2.912 5.738 1.00 91.12 109 THR A CA 1
ATOM 857 C C . THR A 1 109 ? 5.462 -4.078 6.531 1.00 91.12 109 THR A C 1
ATOM 859 O O . THR A 1 109 ? 6.642 -4.377 6.381 1.00 91.12 109 THR A O 1
ATOM 862 N N . ASP A 1 110 ? 4.640 -4.742 7.340 1.00 92.25 110 ASP A N 1
ATOM 863 C CA . ASP A 1 110 ? 5.049 -5.816 8.248 1.00 92.25 110 ASP A CA 1
ATOM 864 C C . ASP A 1 110 ? 4.924 -7.200 7.582 1.00 92.25 110 ASP A C 1
ATOM 866 O O . ASP A 1 110 ? 5.369 -8.215 8.121 1.00 92.25 110 ASP A O 1
ATOM 870 N N . LEU A 1 111 ? 4.305 -7.258 6.397 1.00 95.44 111 LEU A N 1
ATOM 871 C CA . LEU A 1 111 ? 4.078 -8.491 5.652 1.00 95.44 111 LEU A CA 1
ATOM 872 C C . LEU A 1 111 ? 5.269 -8.851 4.767 1.00 95.44 111 LEU A C 1
ATOM 874 O O . LEU A 1 111 ? 5.890 -7.997 4.138 1.00 95.44 111 LEU A O 1
ATOM 878 N N . THR A 1 112 ? 5.512 -10.156 4.630 1.00 95.00 112 THR A N 1
ATOM 879 C CA . THR A 1 112 ? 6.393 -10.680 3.582 1.00 95.00 112 THR A CA 1
ATOM 880 C C . THR A 1 112 ? 5.812 -10.389 2.189 1.00 95.00 112 THR A C 1
ATOM 882 O O . THR A 1 112 ? 4.586 -10.316 2.060 1.00 95.00 112 THR A O 1
ATOM 885 N N . PRO A 1 113 ? 6.642 -10.320 1.126 1.00 95.06 113 PRO A N 1
ATOM 886 C CA . PRO A 1 113 ? 6.169 -10.078 -0.241 1.00 95.06 113 PRO A CA 1
ATOM 887 C C . PRO A 1 113 ? 5.041 -11.003 -0.689 1.00 95.06 113 PRO A C 1
ATOM 889 O O . PRO A 1 113 ? 4.027 -10.542 -1.205 1.00 95.06 113 PRO A O 1
ATOM 892 N N . GLU A 1 114 ? 5.158 -12.302 -0.421 1.00 96.00 114 GLU A N 1
ATOM 893 C CA . GLU A 1 114 ? 4.127 -13.278 -0.780 1.00 96.00 114 GLU A CA 1
ATOM 894 C C . GLU A 1 114 ? 2.769 -12.951 -0.136 1.00 96.00 114 GLU A C 1
ATOM 896 O O . GLU A 1 114 ? 1.732 -12.918 -0.807 1.00 96.00 114 GLU A O 1
ATOM 901 N N . ARG A 1 115 ? 2.778 -12.665 1.169 1.00 97.69 115 ARG A N 1
ATOM 902 C CA . ARG A 1 115 ? 1.575 -12.334 1.941 1.00 97.69 115 ARG A CA 1
ATOM 903 C C . ARG A 1 115 ? 0.998 -10.988 1.524 1.00 97.69 115 ARG A C 1
ATOM 905 O O . ARG A 1 115 ? -0.215 -10.874 1.343 1.00 97.69 115 ARG A O 1
ATOM 912 N N . PHE A 1 116 ? 1.862 -9.998 1.317 1.00 98.12 116 PHE A N 1
ATOM 913 C CA . PHE A 1 116 ? 1.477 -8.681 0.832 1.00 98.12 116 PHE A CA 1
ATOM 914 C C . PHE A 1 116 ? 0.780 -8.779 -0.527 1.00 98.12 116 PHE A C 1
ATOM 916 O O . PHE A 1 116 ? -0.360 -8.335 -0.654 1.00 98.12 116 PHE A O 1
ATOM 923 N N . PHE A 1 117 ? 1.402 -9.415 -1.527 1.00 98.12 117 PHE A N 1
ATOM 924 C CA . PHE A 1 117 ? 0.832 -9.486 -2.876 1.00 98.12 117 PHE A CA 1
ATOM 925 C C . PHE A 1 117 ? -0.444 -10.325 -2.947 1.00 98.12 117 PHE A C 1
ATOM 927 O O . PHE A 1 117 ? -1.295 -10.073 -3.802 1.00 98.12 117 PHE A O 1
ATOM 934 N N . LYS A 1 118 ? -0.643 -11.266 -2.016 1.00 97.50 118 LYS A N 1
ATOM 935 C CA . LYS A 1 118 ? -1.921 -11.971 -1.876 1.00 97.50 118 LYS A CA 1
ATOM 936 C C . LYS A 1 118 ? -3.066 -11.026 -1.498 1.00 97.50 118 LYS A C 1
ATOM 938 O O . LYS A 1 118 ? -4.121 -11.086 -2.129 1.00 97.50 118 LYS A O 1
ATOM 943 N N . LEU A 1 119 ? -2.865 -10.146 -0.514 1.00 98.38 119 LEU A N 1
ATOM 944 C CA . LEU A 1 119 ? -3.873 -9.153 -0.116 1.00 98.38 119 LEU A CA 1
ATOM 945 C C . LEU A 1 119 ? -3.964 -7.988 -1.111 1.00 98.38 119 LEU A C 1
ATOM 947 O O . LEU A 1 119 ? -5.062 -7.515 -1.397 1.00 98.38 119 LEU A O 1
ATOM 951 N N . TYR A 1 120 ? -2.841 -7.579 -1.708 1.00 98.44 120 TYR A N 1
ATOM 952 C CA . TYR A 1 120 ? -2.796 -6.518 -2.715 1.00 98.44 120 TYR A CA 1
ATOM 953 C C . TYR A 1 120 ? -3.664 -6.838 -3.934 1.00 98.44 120 TYR A C 1
ATOM 955 O O . TYR A 1 120 ? -4.335 -5.947 -4.443 1.00 98.44 120 TYR A O 1
ATOM 963 N N . ARG A 1 121 ? -3.722 -8.104 -4.378 1.00 97.44 121 ARG A N 1
ATOM 964 C CA . ARG A 1 121 ? -4.631 -8.517 -5.464 1.00 97.44 121 ARG A CA 1
ATOM 965 C C . ARG A 1 121 ? -6.102 -8.293 -5.117 1.00 97.44 121 ARG A C 1
ATOM 967 O O . ARG A 1 121 ? -6.835 -7.806 -5.972 1.00 97.44 121 ARG A O 1
ATOM 974 N N . LYS A 1 122 ? -6.518 -8.618 -3.884 1.00 96.38 122 LYS A N 1
ATOM 975 C CA . LYS A 1 122 ? -7.889 -8.356 -3.411 1.00 96.38 122 LYS A CA 1
ATOM 976 C C . LYS A 1 122 ? -8.162 -6.856 -3.400 1.00 96.38 122 LYS A C 1
ATOM 978 O O . LYS A 1 122 ? -9.079 -6.396 -4.064 1.00 96.38 122 LYS A O 1
ATOM 983 N N . PHE A 1 123 ? -7.273 -6.086 -2.771 1.00 97.31 123 PHE A N 1
ATOM 984 C CA . PHE A 1 123 ? -7.353 -4.626 -2.753 1.00 97.31 123 PHE A CA 1
ATOM 985 C C . PHE A 1 123 ? -7.467 -4.018 -4.162 1.00 97.31 123 PHE A C 1
ATOM 987 O O . PHE A 1 123 ? -8.396 -3.259 -4.418 1.00 97.31 123 PHE A O 1
ATOM 994 N N . ALA A 1 124 ? -6.564 -4.364 -5.084 1.00 96.56 124 ALA A N 1
ATOM 995 C CA . ALA A 1 124 ? -6.530 -3.796 -6.432 1.00 96.56 124 ALA A CA 1
ATOM 996 C C . ALA A 1 124 ? -7.794 -4.120 -7.248 1.00 96.56 124 ALA A C 1
ATOM 998 O O . ALA A 1 124 ? -8.168 -3.344 -8.130 1.00 96.56 124 ALA A O 1
ATOM 999 N N . HIS A 1 125 ? -8.447 -5.249 -6.952 1.00 94.62 125 HIS A N 1
ATOM 1000 C CA . HIS A 1 125 ? -9.742 -5.610 -7.516 1.00 94.62 125 HIS A CA 1
ATOM 1001 C C . HIS A 1 125 ? -10.882 -4.816 -6.863 1.00 94.62 125 HIS A C 1
ATOM 1003 O O . HIS A 1 125 ? -11.607 -4.103 -7.554 1.00 94.62 125 HIS A O 1
ATOM 1009 N N . ASP A 1 126 ? -11.002 -4.884 -5.539 1.00 92.25 126 ASP A N 1
ATOM 1010 C CA . ASP A 1 126 ? -12.153 -4.359 -4.797 1.00 92.25 126 ASP A CA 1
ATOM 1011 C C . ASP A 1 126 ? -12.194 -2.828 -4.770 1.00 92.25 126 ASP A C 1
ATOM 1013 O O . ASP A 1 126 ? -13.268 -2.223 -4.784 1.00 92.25 126 ASP A O 1
ATOM 1017 N N . VAL A 1 127 ? -11.031 -2.166 -4.811 1.00 91.81 127 VAL A N 1
ATOM 1018 C CA . VAL A 1 127 ? -10.961 -0.698 -4.833 1.00 91.81 127 VAL A CA 1
ATOM 1019 C C . VAL A 1 127 ? -11.651 -0.107 -6.064 1.00 91.81 127 VAL A C 1
ATOM 1021 O O . VAL A 1 127 ? -12.123 1.026 -6.014 1.00 91.81 127 VAL A O 1
ATOM 1024 N N . GLN A 1 128 ? -11.792 -0.879 -7.148 1.00 91.06 128 GLN A N 1
ATOM 1025 C CA . GLN A 1 128 ? -12.456 -0.445 -8.381 1.00 91.06 128 GLN A CA 1
ATOM 1026 C C . GLN A 1 128 ? -13.935 -0.098 -8.189 1.00 91.06 128 GLN A C 1
ATOM 1028 O O . GLN A 1 128 ? -14.461 0.708 -8.956 1.00 91.06 128 GLN A O 1
ATOM 1033 N N . VAL A 1 129 ? -14.594 -0.639 -7.159 1.00 86.19 129 VAL A N 1
ATOM 1034 C CA . VAL A 1 129 ? -15.990 -0.304 -6.824 1.00 86.19 129 VAL A CA 1
ATOM 1035 C C . VAL A 1 129 ? -16.146 1.191 -6.502 1.00 86.19 129 VAL A C 1
ATOM 1037 O O . VAL A 1 129 ? -17.210 1.766 -6.709 1.00 86.19 129 VAL A O 1
ATOM 1040 N N . PHE A 1 130 ? -15.068 1.860 -6.083 1.00 84.25 130 PHE A N 1
ATOM 1041 C CA . PHE A 1 130 ? -15.049 3.287 -5.749 1.00 84.25 130 PHE A CA 1
ATOM 1042 C C . PHE A 1 130 ? -14.699 4.203 -6.933 1.00 84.25 130 PHE A C 1
ATOM 1044 O O . PHE A 1 130 ? -14.376 5.374 -6.725 1.00 84.25 130 PHE A O 1
ATOM 1051 N N . ARG A 1 131 ? -14.750 3.704 -8.179 1.00 83.12 131 ARG A N 1
ATOM 1052 C CA . ARG A 1 131 ? -14.413 4.476 -9.391 1.00 83.12 131 ARG A CA 1
ATOM 1053 C C . ARG A 1 131 ? -15.222 5.764 -9.526 1.00 83.12 131 ARG A C 1
ATOM 1055 O O . ARG A 1 131 ? -14.639 6.820 -9.759 1.00 83.12 131 ARG A O 1
ATOM 1062 N N . ASP A 1 132 ? -16.531 5.668 -9.325 1.00 76.88 132 ASP A N 1
ATOM 1063 C CA . ASP A 1 132 ? -17.453 6.797 -9.499 1.00 76.88 132 ASP A CA 1
ATOM 1064 C C . ASP A 1 132 ? -17.650 7.597 -8.202 1.00 76.88 132 ASP A C 1
ATOM 1066 O O . ASP A 1 132 ? -18.156 8.719 -8.209 1.00 76.88 132 ASP A O 1
ATOM 1070 N N . TYR A 1 133 ? -17.205 7.043 -7.072 1.00 72.75 133 TYR A N 1
ATOM 1071 C CA . TYR A 1 133 ? -17.270 7.680 -5.766 1.00 72.75 133 TYR A CA 1
ATOM 1072 C C . TYR A 1 133 ? -16.101 7.222 -4.898 1.00 72.75 133 TYR A C 1
ATOM 1074 O O . TYR A 1 133 ? -16.187 6.219 -4.196 1.00 72.75 133 TYR A O 1
ATOM 1082 N N . MET A 1 134 ? -15.005 7.984 -4.919 1.00 75.56 134 MET A N 1
ATOM 1083 C CA . MET A 1 134 ? -13.862 7.733 -4.038 1.00 75.56 134 MET A CA 1
ATOM 1084 C C . MET A 1 134 ? -13.979 8.546 -2.741 1.00 75.56 134 MET A C 1
ATOM 1086 O O . MET A 1 134 ? -13.855 9.769 -2.802 1.00 75.56 134 MET A O 1
ATOM 1090 N N . PRO A 1 135 ? -14.202 7.938 -1.567 1.00 74.06 135 PRO A N 1
ATOM 1091 C CA . PRO A 1 135 ? -14.256 8.676 -0.308 1.00 74.06 135 PRO A CA 1
ATOM 1092 C C . PRO A 1 135 ? -12.928 9.385 -0.021 1.00 74.06 135 PRO A C 1
ATOM 1094 O O . PRO A 1 135 ? -11.859 8.820 -0.251 1.00 74.06 135 PRO A O 1
ATOM 1097 N N . GLY A 1 136 ? -12.981 10.610 0.515 1.00 68.88 136 GLY A N 1
ATOM 1098 C CA . GLY A 1 136 ? -11.771 11.406 0.775 1.00 68.88 136 GLY A CA 1
ATOM 1099 C C . GLY A 1 136 ? -10.763 10.695 1.687 1.00 68.88 136 GLY A C 1
ATOM 1100 O O . GLY A 1 136 ? -9.560 10.782 1.474 1.00 68.88 136 GLY A O 1
ATOM 1101 N N . ASN A 1 137 ? -11.258 9.903 2.636 1.00 70.00 137 ASN A N 1
ATOM 1102 C CA . ASN A 1 137 ? -10.455 9.121 3.575 1.00 70.00 137 ASN A CA 1
ATOM 1103 C C . ASN A 1 137 ? -9.928 7.783 3.006 1.00 70.00 137 ASN A C 1
ATOM 1105 O O . ASN A 1 137 ? -9.083 7.156 3.638 1.00 70.00 137 ASN A O 1
ATOM 1109 N N . LEU A 1 138 ? -10.392 7.327 1.834 1.00 80.50 138 LEU A N 1
ATOM 1110 C CA . LEU A 1 138 ? -9.874 6.120 1.168 1.00 80.50 138 LEU A CA 1
ATOM 1111 C C . LEU A 1 138 ? -8.598 6.409 0.363 1.00 80.50 138 LEU A C 1
ATOM 1113 O O . LEU A 1 138 ? -7.776 5.515 0.145 1.00 80.50 138 LEU A O 1
ATOM 1117 N N . PHE A 1 139 ? -8.418 7.657 -0.071 1.00 84.00 139 PHE A N 1
ATOM 1118 C CA . PHE A 1 139 ? -7.238 8.088 -0.820 1.00 84.00 139 PHE A CA 1
ATOM 1119 C C . PHE A 1 139 ? -5.941 7.798 -0.061 1.00 84.00 139 PHE A C 1
ATOM 1121 O O . PHE A 1 139 ? -5.037 7.190 -0.626 1.00 84.00 139 PHE A O 1
ATOM 1128 N N . GLU A 1 140 ? -5.873 8.150 1.223 1.00 83.75 140 GLU A N 1
ATOM 1129 C CA . GLU A 1 140 ? -4.660 7.964 2.029 1.00 83.75 140 GLU A CA 1
ATOM 1130 C C . GLU A 1 140 ? -4.308 6.488 2.205 1.00 83.75 140 GLU A C 1
ATOM 1132 O O . GLU A 1 140 ? -3.147 6.096 2.090 1.00 83.75 140 GLU A O 1
ATOM 1137 N N . THR A 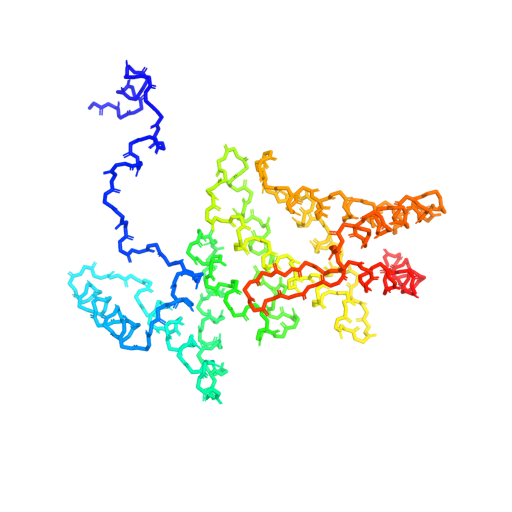1 141 ? -5.331 5.664 2.432 1.00 89.06 141 THR A N 1
ATOM 1138 C CA . THR A 1 141 ? -5.218 4.208 2.523 1.00 89.06 141 THR A CA 1
ATOM 1139 C C . THR A 1 141 ? -4.674 3.620 1.224 1.00 89.06 141 THR A C 1
ATOM 1141 O O . THR A 1 141 ? -3.712 2.856 1.253 1.00 89.06 141 THR A O 1
ATOM 1144 N N . SER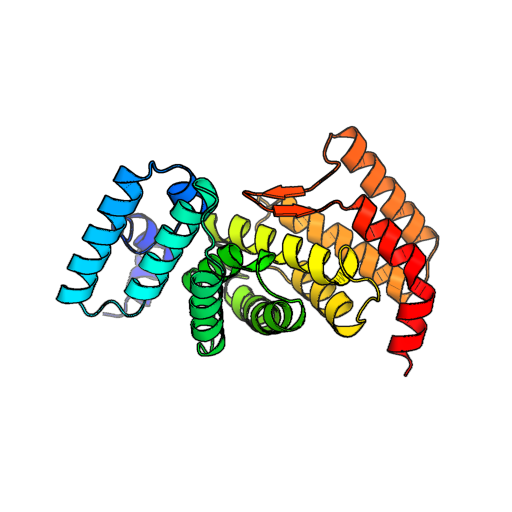 A 1 142 ? -5.250 4.017 0.087 1.00 92.31 142 SER A N 1
ATOM 1145 C CA . SER A 1 142 ? -4.838 3.530 -1.235 1.00 92.31 142 SER A CA 1
ATOM 1146 C C . SER A 1 142 ? -3.402 3.947 -1.549 1.00 92.31 142 SER A C 1
ATOM 1148 O O . SER A 1 142 ? -2.597 3.129 -1.990 1.00 92.31 142 SER A O 1
ATOM 1150 N N . LEU A 1 143 ? -3.058 5.204 -1.254 1.00 90.62 143 LEU A N 1
ATOM 1151 C CA . LEU A 1 143 ? -1.717 5.745 -1.438 1.00 90.62 143 LEU A CA 1
ATOM 1152 C C . LEU A 1 143 ? -0.682 4.937 -0.649 1.00 90.62 143 LEU A C 1
ATOM 1154 O O . LEU A 1 143 ? 0.317 4.500 -1.216 1.00 90.62 143 LEU A O 1
ATOM 1158 N N . MET A 1 144 ? -0.953 4.679 0.633 1.00 91.69 144 MET A N 1
ATOM 1159 C CA . MET A 1 144 ? -0.044 3.928 1.496 1.00 91.69 144 MET A CA 1
ATOM 1160 C C . MET A 1 144 ? 0.146 2.486 1.006 1.00 91.69 144 MET A C 1
ATOM 1162 O O . MET A 1 144 ? 1.281 2.024 0.909 1.00 91.69 144 MET A O 1
ATOM 1166 N N . ILE A 1 145 ? -0.934 1.801 0.609 1.00 95.75 145 ILE A N 1
ATOM 1167 C CA . ILE A 1 145 ? -0.855 0.440 0.056 1.00 95.75 145 ILE A CA 1
ATOM 1168 C C . ILE A 1 145 ? -0.019 0.418 -1.233 1.00 95.75 145 ILE A C 1
ATOM 1170 O O . ILE A 1 145 ? 0.848 -0.442 -1.388 1.00 95.75 145 ILE A O 1
ATOM 1174 N N . HIS A 1 146 ? -0.239 1.360 -2.154 1.00 96.44 146 HIS A N 1
ATOM 1175 C CA . HIS A 1 146 ? 0.506 1.424 -3.415 1.00 96.44 146 HIS A CA 1
ATOM 1176 C C . HIS A 1 146 ? 1.983 1.784 -3.230 1.00 96.44 146 HIS A C 1
ATOM 1178 O O . HIS A 1 146 ? 2.843 1.229 -3.916 1.00 96.44 146 HIS A O 1
ATOM 1184 N N . MET A 1 147 ? 2.294 2.680 -2.293 1.00 95.44 147 MET A N 1
ATOM 1185 C CA . MET A 1 147 ? 3.671 2.982 -1.898 1.00 95.44 147 MET A CA 1
ATOM 1186 C C . MET A 1 147 ? 4.375 1.729 -1.368 1.00 95.44 147 MET A C 1
ATOM 1188 O O . MET A 1 147 ? 5.464 1.379 -1.830 1.00 95.44 147 MET A O 1
ATOM 1192 N N . THR A 1 148 ? 3.721 0.982 -0.470 1.00 96.06 148 THR A N 1
ATOM 1193 C CA . THR A 1 148 ? 4.252 -0.301 0.003 1.00 96.06 148 THR A CA 1
ATOM 1194 C C . THR A 1 148 ? 4.402 -1.306 -1.139 1.00 96.06 148 THR A C 1
ATOM 1196 O O . THR A 1 148 ? 5.422 -1.987 -1.195 1.00 96.06 148 THR A O 1
ATOM 1199 N N . ALA A 1 149 ? 3.469 -1.359 -2.094 1.00 97.62 149 ALA A N 1
ATOM 1200 C CA . ALA A 1 149 ? 3.580 -2.241 -3.256 1.00 97.62 149 ALA A CA 1
ATOM 1201 C C . ALA A 1 149 ? 4.821 -1.933 -4.107 1.00 97.62 149 ALA A C 1
ATOM 1203 O O . ALA A 1 149 ? 5.561 -2.852 -4.450 1.00 97.62 149 ALA A O 1
ATOM 1204 N N . LEU A 1 150 ? 5.109 -0.656 -4.386 1.00 97.12 150 LEU A N 1
ATOM 1205 C CA . LEU A 1 150 ? 6.337 -0.259 -5.090 1.00 97.12 150 LEU A CA 1
ATOM 1206 C C . LEU A 1 150 ? 7.591 -0.660 -4.314 1.00 97.12 150 LEU A C 1
ATOM 1208 O O . LEU A 1 150 ? 8.541 -1.190 -4.893 1.00 97.12 150 LEU A O 1
ATOM 1212 N N . ASN A 1 151 ? 7.586 -0.452 -3.000 1.00 96.12 151 ASN A N 1
ATOM 1213 C CA . ASN A 1 151 ? 8.706 -0.843 -2.159 1.00 96.12 151 ASN A CA 1
ATOM 1214 C C . ASN A 1 151 ? 8.934 -2.364 -2.196 1.00 96.12 151 ASN A C 1
ATOM 1216 O O . ASN A 1 151 ? 10.061 -2.800 -2.427 1.00 96.12 151 ASN A O 1
ATOM 1220 N N . GLN A 1 152 ? 7.876 -3.165 -2.041 1.00 96.25 152 GLN A N 1
ATOM 1221 C CA . GLN A 1 152 ? 7.953 -4.629 -2.008 1.00 96.25 152 GLN A CA 1
ATOM 1222 C C . GLN A 1 152 ? 8.218 -5.271 -3.377 1.00 96.25 152 GLN A C 1
ATOM 1224 O O . GLN A 1 152 ? 8.920 -6.278 -3.436 1.00 96.25 152 GLN A O 1
ATOM 1229 N N . ALA A 1 153 ? 7.691 -4.712 -4.471 1.00 96.81 153 ALA A N 1
ATOM 1230 C CA . ALA A 1 153 ? 7.902 -5.243 -5.823 1.00 96.81 153 ALA A CA 1
ATOM 1231 C C . ALA A 1 153 ? 9.233 -4.804 -6.437 1.00 96.81 153 ALA A C 1
ATOM 1233 O O . ALA A 1 153 ? 9.810 -5.549 -7.230 1.00 96.81 153 ALA A O 1
ATOM 1234 N N . VAL A 1 154 ? 9.694 -3.587 -6.127 1.00 96.19 154 VAL A N 1
ATOM 1235 C CA . VAL A 1 154 ? 10.788 -2.939 -6.862 1.00 96.19 154 VAL A CA 1
ATOM 1236 C C . VAL A 1 154 ? 11.987 -2.660 -5.967 1.00 96.19 154 VAL A C 1
ATOM 1238 O O . VAL A 1 154 ? 13.077 -3.147 -6.257 1.00 96.19 154 VAL A O 1
ATOM 1241 N N . ILE A 1 155 ? 11.817 -1.883 -4.894 1.00 94.88 155 ILE A N 1
ATOM 1242 C CA . ILE A 1 155 ? 12.956 -1.327 -4.140 1.00 94.88 155 ILE A CA 1
ATOM 1243 C C . ILE A 1 155 ? 13.640 -2.378 -3.257 1.00 94.88 155 ILE A C 1
ATOM 1245 O O . ILE A 1 155 ? 14.849 -2.577 -3.355 1.00 94.88 155 ILE A O 1
ATOM 1249 N N . TRP A 1 156 ? 12.883 -3.035 -2.381 1.00 94.31 156 TRP A N 1
ATOM 1250 C CA . TRP A 1 156 ? 13.398 -3.973 -1.382 1.00 94.31 156 TRP A CA 1
ATOM 1251 C C . TRP A 1 156 ? 13.880 -5.329 -1.921 1.00 94.31 156 TRP A C 1
ATOM 1253 O O . TRP A 1 156 ? 14.843 -5.865 -1.361 1.00 94.31 156 TRP A O 1
ATOM 1263 N N . PRO A 1 157 ? 13.272 -5.943 -2.957 1.00 92.31 157 PRO A N 1
ATOM 1264 C CA . PRO A 1 157 ? 13.670 -7.283 -3.354 1.00 92.31 157 PRO A CA 1
ATOM 1265 C C . PRO A 1 157 ? 15.059 -7.298 -4.002 1.00 92.31 157 PRO A C 1
ATOM 1267 O O . PRO A 1 157 ? 15.398 -6.489 -4.872 1.00 92.31 157 PRO A O 1
ATOM 1270 N N . LYS A 1 158 ? 15.863 -8.303 -3.630 1.00 89.44 158 LYS A N 1
ATOM 1271 C CA . LYS A 1 158 ? 17.170 -8.560 -4.259 1.00 89.44 158 LYS A CA 1
ATOM 1272 C C . LYS A 1 158 ? 17.024 -8.917 -5.741 1.00 89.44 158 LYS A C 1
ATOM 1274 O O . LYS A 1 158 ? 17.818 -8.447 -6.554 1.00 89.44 158 LYS A O 1
ATOM 1279 N N . LYS A 1 159 ? 15.996 -9.704 -6.081 1.00 89.44 159 LYS A N 1
ATOM 1280 C CA . LYS A 1 159 ? 15.629 -10.099 -7.446 1.00 89.44 159 LYS A CA 1
ATOM 1281 C C . LYS A 1 159 ? 14.173 -9.724 -7.700 1.00 89.44 159 LYS A C 1
ATOM 1283 O O . LYS A 1 159 ? 13.305 -10.130 -6.935 1.00 89.44 159 LYS A O 1
ATOM 1288 N N . LEU A 1 160 ? 13.921 -8.982 -8.777 1.00 92.50 160 LEU A N 1
ATOM 1289 C CA . LEU A 1 160 ? 12.563 -8.583 -9.136 1.00 92.50 160 LEU A CA 1
ATOM 1290 C C . LEU A 1 160 ? 11.737 -9.783 -9.613 1.00 92.50 160 LEU A C 1
ATOM 1292 O O . LEU A 1 160 ? 12.219 -10.584 -10.422 1.00 92.50 160 LEU A O 1
ATOM 1296 N N . ASN A 1 161 ? 10.498 -9.864 -9.128 1.00 92.69 161 ASN A N 1
ATOM 1297 C CA . ASN A 1 161 ? 9.459 -10.743 -9.650 1.00 92.69 161 ASN A CA 1
ATOM 1298 C C . ASN A 1 161 ? 8.649 -9.965 -10.696 1.00 92.69 161 ASN A C 1
ATOM 1300 O O . ASN A 1 161 ? 7.997 -8.976 -10.362 1.00 92.69 161 ASN A O 1
ATOM 1304 N N . VAL A 1 162 ? 8.698 -10.402 -11.957 1.00 91.62 162 VAL A N 1
ATOM 1305 C CA . VAL A 1 162 ? 7.987 -9.744 -13.065 1.00 91.62 162 VAL A CA 1
ATOM 1306 C C . VAL A 1 162 ? 6.493 -9.601 -12.779 1.00 91.62 162 VAL A C 1
ATOM 1308 O O . VAL A 1 162 ? 5.953 -8.511 -12.955 1.00 91.62 162 VAL A O 1
ATOM 1311 N N . THR A 1 163 ? 5.832 -10.652 -12.298 1.00 93.50 163 THR A N 1
ATOM 1312 C CA . THR A 1 163 ? 4.388 -10.643 -12.028 1.00 93.50 163 THR A CA 1
ATOM 1313 C C . THR A 1 163 ? 4.017 -9.589 -10.992 1.00 93.50 163 THR A C 1
ATOM 1315 O O . THR A 1 163 ? 3.087 -8.818 -11.220 1.00 93.50 163 THR A O 1
ATOM 1318 N N . ASP A 1 164 ? 4.767 -9.503 -9.8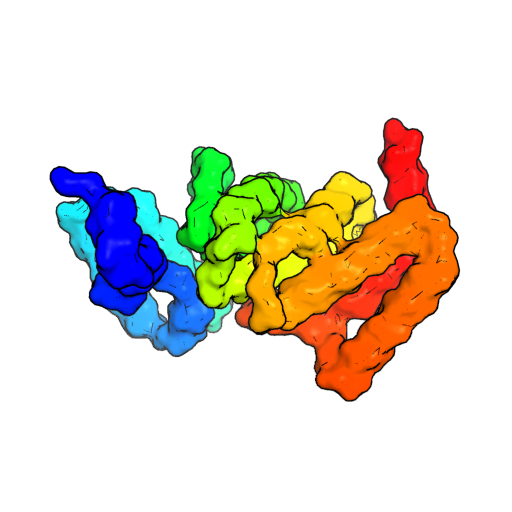93 1.00 95.75 164 ASP A N 1
ATOM 1319 C CA . ASP A 1 164 ? 4.492 -8.539 -8.824 1.00 95.75 164 ASP A CA 1
ATOM 1320 C C . ASP A 1 164 ? 4.773 -7.096 -9.271 1.00 95.75 164 ASP A C 1
ATOM 1322 O O . ASP A 1 164 ? 4.011 -6.183 -8.938 1.00 95.75 164 ASP A O 1
ATOM 1326 N N . VAL A 1 165 ? 5.812 -6.881 -10.090 1.00 96.19 165 VAL A N 1
ATOM 1327 C CA . VAL A 1 165 ? 6.097 -5.574 -10.705 1.00 96.19 165 VAL A CA 1
ATOM 1328 C C . VAL A 1 165 ? 4.939 -5.138 -11.604 1.00 96.19 165 VAL A C 1
ATOM 1330 O O . VAL A 1 165 ? 4.405 -4.045 -11.410 1.00 96.19 165 VAL A O 1
ATOM 1333 N N . TRP A 1 166 ? 4.497 -5.976 -12.548 1.00 95.25 166 TRP A N 1
ATOM 1334 C CA . TRP A 1 166 ? 3.394 -5.612 -13.449 1.00 95.25 166 TRP A CA 1
ATOM 1335 C C . TRP A 1 166 ? 2.072 -5.437 -12.706 1.00 95.25 166 TRP A C 1
ATOM 1337 O O . TRP A 1 166 ? 1.368 -4.463 -12.962 1.00 95.25 166 TRP A O 1
ATOM 1347 N N . LEU A 1 167 ? 1.763 -6.318 -11.751 1.00 97.12 167 LEU A N 1
ATOM 1348 C CA . LEU A 1 167 ? 0.587 -6.188 -10.891 1.00 97.12 167 LEU A CA 1
ATOM 1349 C C . LEU A 1 167 ? 0.599 -4.854 -10.133 1.00 97.12 167 LEU A C 1
ATOM 1351 O O . LEU A 1 167 ? -0.432 -4.187 -10.036 1.00 97.12 167 LEU A O 1
ATOM 1355 N N . THR A 1 168 ? 1.761 -4.446 -9.620 1.00 98.06 168 THR A N 1
ATOM 1356 C CA . THR A 1 168 ? 1.922 -3.163 -8.926 1.00 98.06 168 THR A CA 1
ATOM 1357 C C . THR A 1 168 ? 1.654 -1.990 -9.861 1.00 98.06 168 THR A C 1
ATOM 1359 O O . THR A 1 168 ? 0.822 -1.141 -9.534 1.00 98.06 168 THR A O 1
ATOM 1362 N N . LEU A 1 169 ? 2.298 -1.963 -11.035 1.00 97.31 169 LEU A N 1
ATOM 1363 C CA . LEU A 1 169 ? 2.122 -0.889 -12.018 1.00 97.31 169 LEU A CA 1
ATOM 1364 C C . LEU A 1 169 ? 0.669 -0.802 -12.508 1.00 97.31 169 LEU A C 1
ATOM 1366 O O . LEU A 1 169 ? 0.092 0.284 -12.505 1.00 97.31 169 LEU A O 1
ATOM 1370 N N . GLU A 1 170 ? 0.048 -1.928 -12.874 1.00 96.31 170 GLU A N 1
ATOM 1371 C CA . GLU A 1 170 ? -1.350 -1.937 -13.322 1.00 96.31 170 GLU A CA 1
ATOM 1372 C C . GLU A 1 170 ? -2.323 -1.536 -12.210 1.00 96.31 170 GLU A C 1
ATOM 1374 O O . GLU A 1 170 ? -3.261 -0.780 -12.470 1.00 96.31 170 GLU A O 1
ATOM 1379 N N . GLY A 1 171 ? -2.097 -2.006 -10.979 1.00 97.19 171 GLY A N 1
ATOM 1380 C CA . GLY A 1 171 ? -2.928 -1.653 -9.829 1.00 97.19 171 GLY A CA 1
ATOM 1381 C C . GLY A 1 171 ? -2.941 -0.146 -9.577 1.00 97.19 171 GLY A C 1
ATOM 1382 O O . GLY A 1 171 ? -4.012 0.435 -9.426 1.00 97.19 171 GLY A O 1
ATOM 1383 N N . ILE A 1 172 ? -1.771 0.500 -9.622 1.00 97.19 172 ILE A N 1
ATOM 1384 C CA . ILE A 1 172 ? -1.649 1.957 -9.458 1.00 97.19 172 ILE A CA 1
ATOM 1385 C C . ILE A 1 172 ? -2.348 2.687 -10.604 1.00 97.19 172 ILE A C 1
ATOM 1387 O O . ILE A 1 172 ? -3.172 3.569 -10.366 1.00 97.19 172 ILE A O 1
ATOM 1391 N N . MET A 1 173 ? -2.069 2.296 -11.851 1.00 96.06 173 MET A N 1
ATOM 1392 C CA . MET A 1 173 ? -2.669 2.920 -13.035 1.00 96.06 173 MET A CA 1
ATOM 1393 C C . MET A 1 173 ? -4.200 2.852 -13.044 1.00 96.06 173 MET A C 1
ATOM 1395 O O . MET A 1 173 ? -4.844 3.749 -13.583 1.00 96.06 173 MET A O 1
ATOM 1399 N N . ARG A 1 174 ? -4.788 1.797 -12.469 1.00 94.62 174 ARG A N 1
ATOM 1400 C CA . ARG A 1 174 ? -6.246 1.607 -12.411 1.00 94.62 174 ARG A CA 1
ATOM 1401 C C . ARG A 1 174 ? -6.891 2.157 -11.144 1.00 94.62 174 ARG A C 1
ATOM 1403 O O . ARG A 1 174 ? -8.111 2.084 -11.031 1.00 94.62 174 ARG A O 1
ATOM 1410 N N . GLN A 1 175 ? -6.121 2.672 -10.191 1.00 94.62 175 GLN A N 1
ATOM 1411 C CA . GLN A 1 175 ? -6.653 3.187 -8.933 1.00 94.62 175 GLN A CA 1
ATOM 1412 C C . GLN A 1 175 ? -7.696 4.295 -9.186 1.00 94.62 175 GLN A C 1
ATOM 1414 O O . GLN A 1 175 ? -7.395 5.281 -9.857 1.00 94.62 175 GLN A O 1
ATOM 1419 N N . PRO A 1 176 ? -8.926 4.195 -8.661 1.00 91.50 176 PRO A N 1
ATOM 1420 C CA . PRO A 1 176 ? -9.837 5.332 -8.658 1.00 91.50 176 PRO A CA 1
ATOM 1421 C C . PRO A 1 176 ? -9.191 6.576 -8.054 1.00 91.50 176 PRO A C 1
ATOM 1423 O O . PRO A 1 176 ? -8.493 6.479 -7.043 1.00 91.50 176 PRO A O 1
ATOM 1426 N N . ALA A 1 177 ? -9.430 7.731 -8.672 1.00 88.19 177 ALA A N 1
ATOM 1427 C CA . ALA A 1 177 ? -8.900 9.012 -8.229 1.00 88.19 177 ALA A CA 1
ATOM 1428 C C . ALA A 1 177 ? -9.864 10.146 -8.591 1.00 88.19 177 ALA A C 1
ATOM 1430 O O . ALA A 1 177 ? -10.364 10.221 -9.716 1.00 88.19 177 ALA A O 1
ATOM 1431 N N . ARG A 1 178 ? -10.095 11.071 -7.656 1.00 84.12 178 ARG A N 1
ATOM 1432 C CA . ARG A 1 178 ? -10.702 12.374 -7.962 1.00 84.12 178 ARG A CA 1
ATOM 1433 C C . ARG A 1 178 ? -9.627 13.324 -8.479 1.00 84.12 178 ARG A C 1
ATOM 1435 O O . ARG A 1 178 ? -8.449 13.171 -8.170 1.00 84.12 178 ARG A O 1
ATOM 1442 N N . ARG A 1 179 ? -10.039 14.386 -9.178 1.00 83.19 179 ARG A N 1
ATOM 1443 C CA . ARG A 1 179 ? -9.124 15.454 -9.637 1.00 83.19 179 ARG A CA 1
ATOM 1444 C C . ARG A 1 179 ? -8.323 16.096 -8.496 1.00 83.19 179 ARG A C 1
ATOM 1446 O O . ARG A 1 179 ? -7.220 16.568 -8.726 1.00 83.19 179 ARG A O 1
ATOM 1453 N N . SER A 1 180 ? -8.868 16.092 -7.280 1.00 82.50 180 SER A N 1
ATOM 1454 C CA . SER A 1 180 ? -8.205 16.594 -6.074 1.00 82.50 180 SER A CA 1
ATOM 1455 C C . SER A 1 180 ? -7.185 15.623 -5.463 1.00 82.50 180 SER A C 1
ATOM 1457 O O . SER A 1 180 ? -6.462 16.019 -4.559 1.00 82.50 180 SER A O 1
ATOM 1459 N N . ASN A 1 181 ? -7.105 14.366 -5.918 1.00 84.81 181 ASN A N 1
ATOM 1460 C CA . ASN A 1 181 ? -6.147 13.368 -5.426 1.00 84.81 181 ASN A CA 1
ATOM 1461 C C . ASN A 1 181 ? -4.845 13.417 -6.237 1.00 84.81 181 ASN A C 1
ATOM 1463 O O . ASN A 1 181 ? -4.498 12.468 -6.945 1.00 84.81 181 ASN A O 1
ATOM 1467 N N . VAL A 1 182 ? -4.147 14.550 -6.160 1.00 85.25 182 VAL A N 1
ATOM 1468 C CA . VAL A 1 182 ? -2.984 14.859 -7.005 1.00 85.25 182 VAL A CA 1
ATOM 1469 C C . VAL A 1 182 ? -1.885 13.801 -6.879 1.00 85.25 182 VAL A C 1
ATOM 1471 O O . VAL A 1 182 ? -1.292 13.422 -7.885 1.00 85.25 182 VAL A O 1
ATOM 1474 N N . GLU A 1 183 ? -1.652 13.259 -5.687 1.00 86.56 183 GLU A N 1
ATOM 1475 C CA . GLU A 1 183 ? -0.611 12.262 -5.428 1.00 86.56 183 GLU A CA 1
ATOM 1476 C C . GLU A 1 183 ? -0.894 10.931 -6.134 1.00 86.56 183 GLU A C 1
ATOM 1478 O O . GLU A 1 183 ? 0.019 10.341 -6.708 1.00 86.56 183 GLU A O 1
ATOM 1483 N N . ILE A 1 184 ? -2.154 10.479 -6.171 1.00 89.44 184 ILE A N 1
ATOM 1484 C CA . ILE A 1 184 ? -2.522 9.270 -6.926 1.00 89.44 184 ILE A CA 1
ATOM 1485 C C . ILE A 1 184 ? -2.393 9.527 -8.426 1.00 89.44 184 ILE A C 1
ATOM 1487 O O . ILE A 1 184 ? -1.816 8.702 -9.130 1.00 89.44 184 ILE A O 1
ATOM 1491 N N . LEU A 1 185 ? -2.861 10.678 -8.921 1.00 89.81 185 LEU A N 1
ATOM 1492 C CA . LEU A 1 185 ? -2.724 11.035 -10.339 1.00 89.81 185 LEU A CA 1
ATOM 1493 C C . LEU A 1 185 ? -1.247 11.114 -10.762 1.00 89.81 185 LEU A C 1
ATOM 1495 O O . LEU A 1 185 ? -0.874 10.683 -11.855 1.00 89.81 185 LEU A O 1
ATOM 1499 N N . LEU A 1 186 ? -0.387 11.616 -9.875 1.00 89.00 186 LEU A N 1
ATOM 1500 C CA . LEU A 1 186 ? 1.058 11.656 -10.065 1.00 89.00 186 LEU A CA 1
ATOM 1501 C C . LEU A 1 186 ? 1.651 10.242 -10.115 1.00 89.00 186 LEU A C 1
ATOM 1503 O O . LEU A 1 186 ? 2.405 9.937 -11.043 1.00 89.00 186 LEU A O 1
ATOM 1507 N N . MET A 1 187 ? 1.269 9.358 -9.185 1.00 91.50 187 MET A N 1
ATOM 1508 C CA . MET A 1 187 ? 1.674 7.947 -9.219 1.00 91.50 187 MET A CA 1
ATOM 1509 C C . MET A 1 187 ? 1.213 7.244 -10.497 1.00 91.50 187 MET A C 1
ATOM 1511 O O . MET A 1 187 ? 1.976 6.477 -11.082 1.00 91.50 187 MET A O 1
ATOM 1515 N N . GLN A 1 188 ? -0.008 7.506 -10.958 1.00 93.56 188 GLN A N 1
ATOM 1516 C CA . GLN A 1 188 ? -0.554 6.939 -12.193 1.00 93.56 188 GLN A CA 1
ATOM 1517 C C . GLN A 1 188 ? 0.238 7.369 -13.416 1.00 93.56 188 GLN A C 1
ATOM 1519 O O . GLN A 1 188 ? 0.590 6.533 -14.248 1.00 93.56 188 GLN A O 1
ATOM 1524 N N . ARG A 1 189 ? 0.568 8.660 -13.510 1.00 91.88 189 ARG A N 1
ATOM 1525 C CA . ARG A 1 189 ? 1.400 9.171 -14.599 1.00 91.88 189 ARG A CA 1
ATOM 1526 C C . ARG A 1 189 ? 2.788 8.539 -14.571 1.00 91.88 189 ARG A C 1
ATOM 1528 O O . ARG A 1 189 ? 3.249 8.045 -15.597 1.00 91.88 189 ARG A O 1
ATOM 1535 N N . PHE A 1 190 ? 3.429 8.516 -13.404 1.00 93.00 190 PHE A N 1
ATOM 1536 C CA . PHE A 1 190 ? 4.761 7.939 -13.245 1.00 93.00 190 PHE A CA 1
ATOM 1537 C C . PHE A 1 190 ? 4.785 6.446 -13.596 1.00 93.00 190 PHE A C 1
ATOM 1539 O O . PHE A 1 190 ? 5.595 6.009 -14.410 1.00 93.00 190 PHE A O 1
ATOM 1546 N N . THR A 1 191 ? 3.854 5.661 -13.053 1.00 94.25 191 THR A N 1
ATOM 1547 C CA . THR A 1 191 ? 3.751 4.222 -13.350 1.00 94.25 191 THR A CA 1
ATOM 1548 C C . THR A 1 191 ? 3.352 3.937 -14.793 1.00 94.25 191 THR A C 1
ATOM 1550 O O . THR A 1 191 ? 3.844 2.967 -15.365 1.00 94.25 191 THR A O 1
ATOM 1553 N N . GLY A 1 192 ? 2.547 4.802 -15.416 1.00 94.5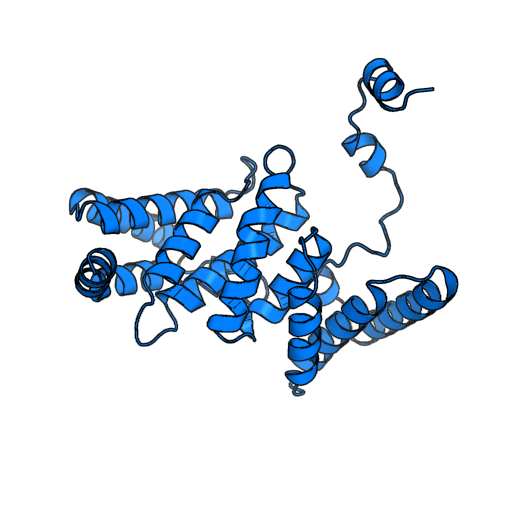0 192 GLY A N 1
ATOM 1554 C CA . GLY A 1 192 ? 2.263 4.756 -16.849 1.00 94.50 192 GLY A CA 1
ATOM 1555 C C . GLY A 1 192 ? 3.527 4.897 -17.697 1.00 94.50 192 GLY A C 1
ATOM 1556 O O . GLY A 1 192 ? 3.755 4.077 -18.586 1.00 94.50 192 GLY A O 1
ATOM 1557 N N . LEU A 1 193 ? 4.391 5.868 -17.380 1.00 94.50 193 LEU A N 1
ATOM 1558 C CA . LEU A 1 193 ? 5.684 6.031 -18.055 1.00 94.50 193 LEU A CA 1
ATOM 1559 C C . LEU A 1 193 ? 6.589 4.808 -17.849 1.00 94.50 193 LEU A C 1
ATOM 1561 O O . LEU A 1 193 ? 7.134 4.281 -18.819 1.00 94.50 193 LEU A O 1
ATOM 1565 N N . LEU A 1 194 ? 6.695 4.303 -16.613 1.00 94.50 194 LEU A N 1
ATOM 1566 C CA . LEU A 1 194 ? 7.467 3.090 -16.308 1.00 94.50 194 LEU A CA 1
ATOM 1567 C C . LEU A 1 194 ? 6.972 1.883 -17.112 1.00 94.50 194 LEU A C 1
ATOM 1569 O O . LEU A 1 194 ? 7.773 1.149 -17.689 1.00 94.50 194 LEU A O 1
ATOM 1573 N N . ARG A 1 195 ? 5.652 1.687 -17.185 1.00 93.69 195 ARG A N 1
ATOM 1574 C CA . ARG A 1 195 ? 5.026 0.599 -17.944 1.00 93.69 195 ARG A CA 1
ATOM 1575 C C . ARG A 1 195 ? 5.380 0.683 -19.429 1.00 93.69 195 ARG A C 1
ATOM 1577 O O . ARG A 1 195 ? 5.736 -0.334 -20.029 1.00 93.69 195 ARG A O 1
ATOM 1584 N N . THR A 1 196 ? 5.290 1.875 -20.015 1.00 92.06 196 THR A N 1
ATOM 1585 C CA . THR A 1 196 ? 5.634 2.109 -21.424 1.00 92.06 196 THR A CA 1
ATOM 1586 C C . THR A 1 196 ? 7.117 1.851 -21.668 1.00 92.06 196 THR A C 1
ATOM 1588 O O . THR A 1 196 ? 7.452 1.106 -22.588 1.00 92.06 196 THR A O 1
ATOM 1591 N N . TYR A 1 197 ? 7.997 2.366 -20.806 1.00 91.81 197 TYR A N 1
ATOM 1592 C CA . TYR A 1 197 ? 9.439 2.127 -20.886 1.00 91.81 197 TYR A CA 1
ATOM 1593 C C . TYR A 1 197 ? 9.778 0.630 -20.858 1.00 91.81 197 TYR A C 1
ATOM 1595 O O . TYR A 1 197 ? 10.475 0.139 -21.742 1.00 91.81 197 TYR A O 1
ATOM 1603 N N . LEU A 1 198 ? 9.215 -0.116 -19.901 1.00 90.12 198 LEU A N 1
ATOM 1604 C CA . LEU A 1 198 ? 9.421 -1.564 -19.765 1.00 90.12 198 LEU A CA 1
ATOM 1605 C C . LEU A 1 198 ? 8.780 -2.392 -20.888 1.00 90.12 198 LEU A C 1
ATOM 1607 O O . LEU A 1 198 ? 9.052 -3.584 -21.003 1.00 90.12 198 LEU A O 1
ATOM 1611 N N . THR A 1 199 ? 7.882 -1.808 -21.683 1.00 88.06 199 THR A N 1
ATOM 1612 C CA . THR A 1 199 ? 7.243 -2.506 -22.808 1.00 88.06 199 THR A CA 1
ATOM 1613 C C . THR A 1 199 ? 7.969 -2.236 -24.116 1.00 88.06 199 THR A C 1
ATOM 1615 O O . THR A 1 199 ? 8.190 -3.165 -24.886 1.00 88.06 199 THR A O 1
ATOM 1618 N N . MET A 1 200 ? 8.303 -0.973 -24.369 1.00 86.06 200 MET A N 1
ATOM 1619 C CA . MET A 1 200 ? 8.767 -0.503 -25.674 1.00 86.06 200 MET A CA 1
ATOM 1620 C C . MET A 1 200 ? 10.276 -0.310 -25.757 1.00 86.06 200 MET A C 1
ATOM 1622 O O . MET A 1 200 ? 10.780 -0.166 -26.861 1.00 86.06 200 MET A O 1
ATOM 1626 N N . ASP A 1 201 ? 10.975 -0.262 -24.622 1.00 81.19 201 ASP A N 1
ATOM 1627 C CA . ASP A 1 201 ? 12.384 0.121 -24.571 1.00 81.19 201 ASP A CA 1
ATOM 1628 C C . ASP A 1 201 ? 12.682 1.443 -25.307 1.00 81.19 201 ASP A C 1
ATOM 1630 O O . ASP A 1 201 ? 13.470 1.511 -26.247 1.00 81.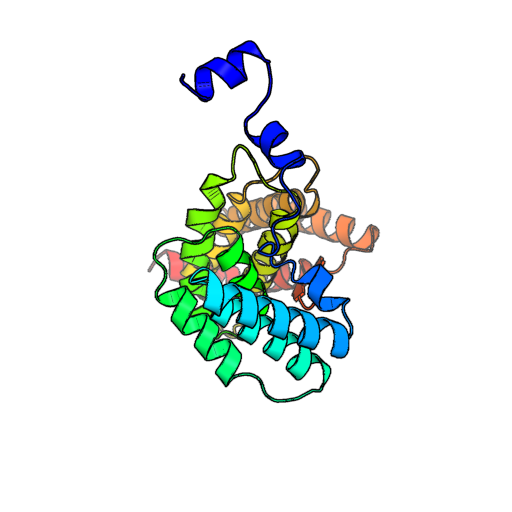19 201 ASP A O 1
ATOM 1634 N N . SER A 1 202 ? 11.990 2.510 -24.907 1.00 86.19 202 SER A N 1
ATOM 1635 C CA . SER A 1 202 ? 12.113 3.813 -25.559 1.00 86.19 202 SER A CA 1
ATOM 1636 C C . SER A 1 202 ? 12.992 4.765 -24.753 1.00 86.19 202 SER A C 1
ATOM 1638 O O . SER A 1 202 ? 12.648 5.134 -23.626 1.00 86.19 202 SER A O 1
ATOM 1640 N N . GLU A 1 203 ? 14.093 5.225 -25.355 1.00 88.88 203 GLU A N 1
ATOM 1641 C CA . GLU A 1 203 ? 14.945 6.286 -24.797 1.00 88.88 203 GLU A CA 1
ATOM 1642 C C . GLU A 1 203 ? 14.186 7.607 -24.623 1.00 88.88 203 GLU A C 1
ATOM 1644 O O . GLU A 1 203 ? 14.430 8.338 -23.665 1.00 88.88 203 GLU A O 1
ATOM 1649 N N . VAL A 1 204 ? 13.206 7.882 -25.491 1.00 92.88 204 VAL A N 1
ATOM 1650 C CA . VAL A 1 204 ? 12.329 9.057 -25.368 1.00 92.88 204 VAL A CA 1
ATOM 1651 C C . VAL A 1 204 ? 11.538 8.989 -24.062 1.00 92.88 204 VAL A C 1
ATOM 1653 O O . VAL A 1 204 ? 11.515 9.951 -23.299 1.00 92.88 204 VAL A O 1
ATOM 1656 N N . VAL A 1 205 ? 10.959 7.827 -23.747 1.00 93.19 205 VAL A N 1
ATOM 1657 C CA . VAL A 1 205 ? 10.216 7.632 -22.490 1.00 93.19 205 VAL A CA 1
ATOM 1658 C C . VAL A 1 205 ? 11.158 7.691 -21.284 1.00 93.19 205 VAL A C 1
ATOM 1660 O O . VAL A 1 205 ? 10.795 8.250 -20.251 1.00 93.19 205 VAL A O 1
ATOM 1663 N N . ALA A 1 206 ? 12.384 7.172 -21.403 1.00 92.31 206 ALA A N 1
ATOM 1664 C CA . ALA A 1 206 ? 13.393 7.308 -20.350 1.00 92.31 206 ALA A CA 1
ATOM 1665 C C . ALA A 1 206 ? 13.735 8.785 -20.069 1.00 92.31 206 ALA A C 1
ATOM 1667 O O . ALA A 1 206 ? 13.821 9.187 -18.906 1.00 92.31 206 ALA A O 1
ATOM 1668 N N . ALA A 1 207 ? 13.866 9.606 -21.116 1.00 93.50 207 ALA A N 1
ATOM 1669 C CA . ALA A 1 207 ? 14.077 11.044 -20.981 1.00 93.50 207 ALA A CA 1
ATOM 1670 C C . ALA A 1 207 ? 12.873 11.743 -20.323 1.00 93.50 207 ALA A C 1
ATOM 1672 O O . ALA A 1 207 ? 13.063 12.560 -19.421 1.00 93.50 207 ALA A O 1
ATOM 1673 N N . GLU A 1 208 ? 11.639 11.383 -20.696 1.00 94.69 208 GLU A N 1
ATOM 1674 C CA . GLU A 1 208 ? 10.421 11.904 -20.056 1.00 94.69 208 GLU A CA 1
ATOM 1675 C C . GLU A 1 208 ? 10.354 11.570 -18.558 1.00 94.69 208 GLU A C 1
ATOM 1677 O O . GLU A 1 208 ? 10.000 12.431 -17.747 1.00 94.69 208 GLU A O 1
ATOM 1682 N N . ILE A 1 209 ? 10.739 10.348 -18.169 1.00 94.12 209 ILE A N 1
ATOM 1683 C CA . ILE A 1 209 ? 10.849 9.952 -16.757 1.00 94.12 209 ILE A CA 1
ATOM 1684 C C . ILE A 1 209 ? 11.900 10.810 -16.044 1.00 94.12 209 ILE A C 1
ATOM 1686 O O . ILE A 1 209 ? 11.646 11.299 -14.942 1.00 94.12 209 ILE A O 1
ATOM 1690 N N . GLY A 1 210 ? 13.053 11.043 -16.677 1.00 92.12 210 GLY A N 1
ATOM 1691 C CA . GLY A 1 210 ? 14.095 11.925 -16.150 1.00 92.12 210 GLY A CA 1
ATOM 1692 C C . GLY A 1 210 ? 13.586 13.346 -15.893 1.00 92.12 210 GLY A C 1
ATOM 1693 O O . GLY A 1 210 ? 13.772 13.876 -14.797 1.00 92.12 210 GLY A O 1
ATOM 1694 N N . VAL A 1 211 ? 12.879 13.943 -16.857 1.00 91.88 211 VAL A N 1
ATOM 1695 C CA . VAL A 1 211 ? 12.266 15.278 -16.715 1.00 91.88 211 VAL A CA 1
ATOM 1696 C C . VAL A 1 211 ? 11.252 15.307 -15.572 1.00 91.88 211 VAL A C 1
ATOM 1698 O O . VAL A 1 211 ? 11.277 16.225 -14.751 1.00 91.88 211 VAL A O 1
ATOM 1701 N N . PHE A 1 212 ? 10.395 14.289 -15.476 1.00 90.50 212 PHE A N 1
ATOM 1702 C CA . PHE A 1 212 ? 9.421 14.169 -14.394 1.00 90.50 212 PHE A CA 1
ATOM 1703 C C . PHE A 1 212 ? 10.093 14.128 -13.011 1.00 90.50 212 PHE A C 1
ATOM 1705 O O . PHE A 1 212 ? 9.693 14.862 -12.105 1.00 90.50 212 PHE A O 1
ATOM 1712 N N . LEU A 1 213 ? 11.136 13.306 -12.848 1.00 90.69 213 LEU A N 1
ATOM 1713 C CA . LEU A 1 213 ? 11.855 13.172 -11.577 1.00 90.69 213 LEU A CA 1
ATOM 1714 C C . LEU A 1 213 ? 12.631 14.443 -11.214 1.00 90.69 213 LEU A C 1
ATOM 1716 O O . LEU A 1 213 ? 12.642 14.831 -10.045 1.00 90.69 213 LEU A O 1
ATOM 1720 N N . MET A 1 214 ? 13.227 15.125 -12.198 1.00 88.75 214 MET A N 1
ATOM 1721 C CA . MET A 1 214 ? 13.880 16.419 -11.976 1.00 88.75 214 MET A CA 1
ATOM 1722 C C . MET A 1 214 ? 12.886 17.477 -11.493 1.00 88.75 214 MET A C 1
ATOM 1724 O O . MET A 1 214 ? 13.174 18.181 -10.526 1.00 88.75 214 MET A O 1
ATOM 1728 N N . ALA A 1 215 ? 11.705 17.561 -12.114 1.00 86.50 215 ALA A N 1
ATOM 1729 C CA . ALA A 1 215 ? 10.657 18.483 -11.683 1.00 86.50 215 ALA A CA 1
ATOM 1730 C C . ALA A 1 215 ? 10.194 18.176 -10.248 1.00 86.50 215 ALA A C 1
ATOM 1732 O O . ALA A 1 215 ? 10.124 19.080 -9.415 1.00 86.50 215 ALA A O 1
ATOM 1733 N N . ALA A 1 216 ? 9.963 16.899 -9.918 1.00 82.19 216 ALA A N 1
ATOM 1734 C CA . ALA A 1 216 ? 9.618 16.487 -8.557 1.00 82.19 216 ALA A CA 1
ATOM 1735 C C . ALA A 1 216 ? 10.710 16.884 -7.545 1.00 82.19 216 ALA A C 1
ATOM 1737 O O . ALA A 1 216 ? 10.412 17.456 -6.495 1.00 82.19 216 ALA A O 1
ATOM 1738 N N . GLN A 1 217 ? 11.984 16.668 -7.882 1.00 81.12 217 GLN A N 1
ATOM 1739 C CA . GLN A 1 217 ? 13.113 17.055 -7.036 1.00 81.12 217 GLN A CA 1
ATOM 1740 C C . GLN A 1 217 ? 13.206 18.575 -6.830 1.00 81.12 217 GLN A C 1
ATOM 1742 O O . GLN A 1 217 ? 13.481 19.009 -5.710 1.00 81.12 217 GLN A O 1
ATOM 1747 N N . GLN A 1 218 ? 12.969 19.380 -7.871 1.00 81.69 218 GLN A N 1
ATOM 1748 C CA . GLN A 1 218 ? 12.946 20.848 -7.778 1.00 81.69 218 GLN A CA 1
ATOM 1749 C C . GLN A 1 218 ? 11.825 21.354 -6.863 1.00 81.69 218 GLN A C 1
ATOM 1751 O O . GLN A 1 218 ? 12.007 22.346 -6.164 1.00 81.69 218 GLN A O 1
ATOM 1756 N N . MET A 1 219 ? 10.701 20.638 -6.809 1.00 79.00 219 MET A N 1
ATOM 1757 C CA . MET A 1 219 ? 9.593 20.926 -5.893 1.00 79.00 219 MET A CA 1
ATOM 1758 C C . MET A 1 219 ? 9.805 20.364 -4.475 1.00 79.00 219 MET A C 1
ATOM 1760 O O . MET A 1 219 ? 8.893 20.412 -3.656 1.00 79.00 219 MET A O 1
ATOM 1764 N N . GLY A 1 220 ? 10.982 19.803 -4.169 1.00 71.94 220 GLY A N 1
ATOM 1765 C CA . GLY A 1 220 ? 11.276 19.189 -2.867 1.00 71.94 220 GLY A CA 1
ATOM 1766 C C . GLY A 1 220 ? 10.651 17.803 -2.660 1.00 71.94 220 GLY A C 1
ATOM 1767 O O . GLY A 1 220 ? 10.814 17.210 -1.597 1.00 71.94 220 GLY A O 1
ATOM 1768 N N . MET A 1 221 ? 9.996 17.242 -3.677 1.00 72.69 221 MET A N 1
ATOM 1769 C CA . MET A 1 221 ? 9.292 15.955 -3.639 1.00 72.69 221 MET A CA 1
ATOM 1770 C C . MET A 1 221 ? 10.231 14.804 -4.025 1.00 72.69 221 MET A C 1
ATOM 1772 O O . MET A 1 221 ? 10.044 14.132 -5.039 1.00 72.69 221 MET A O 1
ATOM 1776 N N . ARG A 1 222 ? 11.287 14.585 -3.232 1.00 69.75 222 ARG A N 1
ATOM 1777 C CA . ARG A 1 222 ? 12.240 13.476 -3.468 1.00 69.75 222 ARG A CA 1
ATOM 1778 C C . ARG A 1 222 ? 11.634 12.108 -3.164 1.00 69.75 222 ARG A C 1
ATOM 1780 O O . ARG A 1 222 ? 12.031 11.097 -3.746 1.00 69.75 222 ARG A O 1
ATOM 1787 N N . GLU A 1 223 ? 10.685 12.093 -2.240 1.00 82.88 223 GLU A N 1
ATOM 1788 C CA . GLU A 1 223 ? 10.033 10.902 -1.734 1.00 82.88 223 GLU A CA 1
ATOM 1789 C C . GLU A 1 223 ? 8.564 11.206 -1.511 1.00 82.88 223 GLU A C 1
ATOM 1791 O O . GLU A 1 223 ? 8.185 12.306 -1.107 1.00 82.88 223 GLU A O 1
ATOM 1796 N N . MET A 1 224 ? 7.734 10.209 -1.771 1.00 83.56 224 MET A N 1
ATOM 1797 C CA . MET A 1 224 ? 6.368 10.226 -1.294 1.00 83.56 224 MET A CA 1
ATOM 1798 C C . MET A 1 224 ? 6.369 9.748 0.148 1.00 83.56 224 MET A C 1
ATOM 1800 O O . MET A 1 224 ? 6.957 8.707 0.440 1.00 83.56 224 MET A O 1
ATOM 1804 N N . THR A 1 225 ? 5.712 10.489 1.034 1.00 81.19 225 THR A N 1
ATOM 1805 C CA . THR A 1 225 ? 5.577 10.147 2.452 1.00 81.19 225 THR A CA 1
ATOM 1806 C C . THR A 1 225 ? 4.104 10.131 2.844 1.00 81.19 225 THR A C 1
ATOM 1808 O O . THR A 1 225 ? 3.324 11.013 2.477 1.00 81.19 225 THR A O 1
ATOM 1811 N N . ARG A 1 226 ? 3.695 9.099 3.585 1.00 78.12 226 ARG A N 1
ATOM 1812 C CA . ARG A 1 226 ? 2.368 9.033 4.202 1.00 78.12 226 ARG A CA 1
ATOM 1813 C C . ARG A 1 226 ? 2.423 8.185 5.462 1.00 78.12 226 ARG A C 1
ATOM 1815 O O . ARG A 1 226 ? 2.759 7.007 5.391 1.00 78.12 226 ARG A O 1
ATOM 1822 N N . ASN A 1 227 ? 2.030 8.762 6.598 1.00 72.44 227 ASN A N 1
ATOM 1823 C CA . ASN A 1 227 ? 2.082 8.101 7.905 1.00 72.44 227 ASN A CA 1
ATOM 1824 C C . ASN A 1 227 ? 3.467 7.466 8.143 1.00 72.44 227 ASN A C 1
ATOM 1826 O O . ASN A 1 227 ? 4.467 8.175 8.153 1.00 72.44 227 ASN A O 1
ATOM 1830 N N . THR A 1 228 ? 3.535 6.142 8.296 1.00 67.88 228 THR A N 1
ATOM 1831 C CA . THR A 1 228 ? 4.778 5.381 8.504 1.00 67.88 228 THR A CA 1
ATOM 1832 C C . THR A 1 228 ? 5.426 4.884 7.204 1.00 67.88 228 THR A C 1
ATOM 1834 O O . THR A 1 228 ? 6.424 4.171 7.257 1.00 67.88 228 THR A O 1
ATOM 1837 N N . GLY A 1 229 ? 4.853 5.199 6.038 1.00 73.38 229 GLY A N 1
ATOM 1838 C CA . GLY A 1 229 ? 5.317 4.747 4.727 1.00 73.38 229 GLY A CA 1
ATOM 1839 C C . GLY A 1 229 ? 6.069 5.828 3.950 1.00 73.38 229 GLY A C 1
ATOM 1840 O O . GLY A 1 229 ? 5.667 6.992 3.922 1.00 73.38 229 GLY A O 1
ATOM 1841 N N . GLN A 1 230 ? 7.130 5.415 3.258 1.00 87.12 230 GLN A N 1
ATOM 1842 C CA . GLN A 1 230 ? 7.948 6.269 2.398 1.00 87.12 230 GLN A CA 1
ATOM 1843 C C . GLN A 1 230 ? 8.383 5.505 1.148 1.00 87.12 230 GLN A C 1
ATOM 1845 O O . GLN A 1 230 ? 8.768 4.337 1.237 1.00 87.12 230 GLN A O 1
ATOM 1850 N N . THR A 1 231 ? 8.333 6.159 -0.010 1.00 91.88 231 THR A N 1
ATOM 1851 C CA . THR A 1 231 ? 8.748 5.575 -1.292 1.00 91.88 231 THR A CA 1
ATOM 1852 C C . THR A 1 231 ? 9.490 6.611 -2.123 1.00 91.88 231 THR A C 1
ATOM 1854 O O . THR A 1 231 ? 8.964 7.687 -2.413 1.00 91.88 231 THR A O 1
ATOM 1857 N N . SER A 1 232 ? 10.702 6.270 -2.558 1.00 92.00 232 SER A N 1
ATOM 1858 C CA . SER A 1 232 ? 11.492 7.105 -3.465 1.00 92.00 232 SER A CA 1
ATOM 1859 C C . SER A 1 232 ? 11.187 6.758 -4.923 1.00 92.00 232 SER A C 1
ATOM 1861 O O . SER A 1 232 ? 11.505 5.662 -5.387 1.00 92.00 232 SER A O 1
ATOM 1863 N N . LEU A 1 233 ? 10.611 7.706 -5.671 1.00 91.19 233 LEU A N 1
ATOM 1864 C CA . LEU A 1 233 ? 10.337 7.530 -7.105 1.00 91.19 233 LEU A CA 1
ATOM 1865 C C . LEU A 1 233 ? 11.634 7.382 -7.915 1.00 91.19 233 LEU A C 1
ATOM 1867 O O . LEU A 1 233 ? 11.691 6.601 -8.863 1.00 91.19 233 LEU A O 1
ATOM 1871 N N . VAL A 1 234 ? 12.702 8.067 -7.491 1.00 92.38 234 VAL A N 1
ATOM 1872 C CA . VAL A 1 234 ? 14.040 7.929 -8.082 1.00 92.38 234 VAL A CA 1
ATOM 1873 C C . VAL A 1 234 ? 14.576 6.514 -7.874 1.00 92.38 234 VAL A C 1
ATOM 1875 O O . VAL A 1 234 ? 15.060 5.903 -8.823 1.00 92.38 234 VAL A O 1
ATOM 1878 N N . ALA A 1 235 ? 14.449 5.953 -6.666 1.00 93.94 235 ALA A N 1
ATOM 1879 C CA . ALA A 1 235 ? 14.890 4.585 -6.404 1.00 93.94 235 ALA A CA 1
ATOM 1880 C C . ALA A 1 235 ? 14.102 3.556 -7.231 1.00 93.94 235 ALA A C 1
ATOM 1882 O O . ALA A 1 235 ? 14.708 2.635 -7.780 1.00 93.94 235 ALA A O 1
ATOM 1883 N N . VAL A 1 236 ? 12.780 3.735 -7.374 1.00 95.00 236 VAL A N 1
ATOM 1884 C CA . VAL A 1 236 ? 11.945 2.896 -8.256 1.00 95.00 236 VAL A CA 1
ATOM 1885 C C . VAL A 1 236 ? 12.474 2.935 -9.689 1.00 95.00 236 VAL A C 1
ATOM 1887 O O . VAL A 1 236 ? 12.710 1.881 -10.281 1.00 95.00 236 VAL A O 1
ATOM 1890 N N . TRP A 1 237 ? 12.693 4.135 -10.234 1.00 94.94 237 TRP A N 1
ATOM 1891 C CA . TRP A 1 237 ? 13.197 4.309 -11.596 1.00 94.94 237 TRP A CA 1
ATOM 1892 C C . TRP A 1 237 ? 14.559 3.639 -11.796 1.00 94.94 237 TRP A C 1
ATOM 1894 O O . TRP A 1 237 ? 14.687 2.752 -12.643 1.00 94.94 237 TRP A O 1
ATOM 1904 N N . THR A 1 238 ? 15.547 3.987 -10.969 1.00 93.56 238 THR A N 1
ATOM 1905 C CA . THR A 1 238 ? 16.910 3.442 -11.052 1.00 93.56 238 THR A CA 1
ATOM 1906 C C . THR A 1 238 ? 16.903 1.918 -10.998 1.00 93.56 238 THR A C 1
ATOM 1908 O O . THR A 1 238 ? 17.587 1.245 -11.772 1.00 93.56 238 THR A O 1
ATOM 1911 N N . ARG A 1 239 ? 1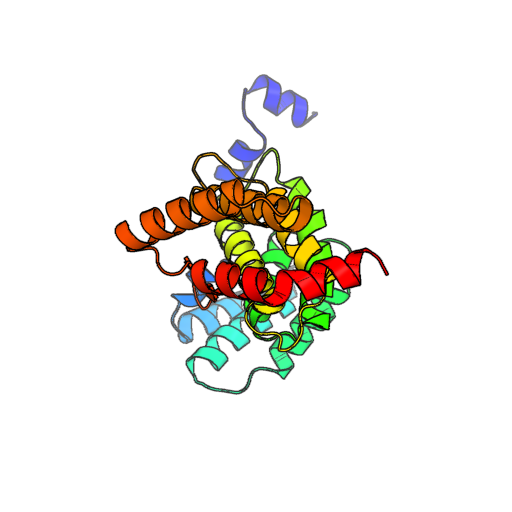6.094 1.342 -10.103 1.00 94.31 239 ARG A N 1
ATOM 1912 C CA . ARG A 1 239 ? 16.028 -0.106 -9.916 1.00 94.31 239 ARG A CA 1
ATOM 1913 C C . ARG A 1 239 ? 15.419 -0.823 -11.120 1.00 94.31 239 ARG A C 1
ATOM 1915 O O . ARG A 1 239 ? 15.932 -1.877 -11.507 1.00 94.31 239 ARG A O 1
ATOM 1922 N N . LEU A 1 240 ? 14.376 -0.257 -11.729 1.00 92.94 240 LEU A N 1
ATOM 1923 C CA . LEU A 1 240 ? 13.760 -0.808 -12.940 1.00 92.94 240 LEU A CA 1
ATOM 1924 C C . LEU A 1 240 ? 14.662 -0.659 -14.165 1.00 92.94 240 LEU A C 1
ATOM 1926 O O . LEU A 1 240 ? 14.767 -1.608 -14.939 1.00 92.94 240 LEU A O 1
ATOM 1930 N N . GLN A 1 241 ? 15.368 0.465 -14.306 1.00 91.00 241 GLN A N 1
ATOM 1931 C CA . GLN A 1 241 ? 16.335 0.673 -15.387 1.00 91.00 241 GLN A CA 1
ATOM 1932 C C . GLN A 1 241 ? 17.455 -0.380 -15.343 1.00 91.00 241 GLN A C 1
ATOM 1934 O O . GLN A 1 241 ? 17.731 -1.031 -16.350 1.00 91.00 241 GLN A O 1
ATOM 1939 N N . LEU A 1 242 ? 18.043 -0.618 -14.163 1.00 88.69 242 LEU A N 1
ATOM 1940 C CA . LEU A 1 242 ? 19.101 -1.623 -13.974 1.00 88.69 242 LEU A CA 1
ATOM 1941 C C . LEU A 1 242 ? 18.611 -3.063 -14.178 1.00 88.69 242 LEU A C 1
ATOM 1943 O O . LEU A 1 242 ? 19.370 -3.924 -14.612 1.00 88.69 242 LEU A O 1
ATOM 1947 N N . SER A 1 243 ? 17.343 -3.333 -13.866 1.00 86.12 243 SER A N 1
ATOM 1948 C CA . SER A 1 243 ? 16.767 -4.685 -13.924 1.00 86.12 243 SER A CA 1
ATOM 1949 C C . SER A 1 243 ? 16.016 -4.962 -15.228 1.00 86.12 243 SER A C 1
ATOM 1951 O O . SER A 1 243 ? 15.410 -6.021 -15.383 1.00 86.12 243 SER A O 1
ATOM 1953 N N . LYS A 1 244 ? 16.026 -4.024 -16.177 1.00 81.12 244 LYS A N 1
ATOM 1954 C CA . LYS A 1 244 ? 15.188 -4.081 -17.375 1.00 81.12 244 LYS A CA 1
ATOM 1955 C C . LYS A 1 244 ? 15.438 -5.328 -18.224 1.00 81.12 244 LYS A C 1
ATOM 1957 O O . LYS A 1 244 ? 14.485 -6.015 -18.582 1.00 81.12 244 LYS A O 1
ATOM 1962 N N . GLN A 1 245 ? 16.698 -5.662 -18.511 1.00 77.88 245 GLN A N 1
ATOM 1963 C CA . GLN A 1 245 ? 17.034 -6.854 -19.306 1.00 77.88 245 GLN A CA 1
ATOM 1964 C C . GLN A 1 245 ? 16.534 -8.143 -18.635 1.00 77.88 245 GLN A C 1
ATOM 1966 O O . GLN A 1 245 ? 15.977 -9.015 -19.299 1.00 77.88 245 GLN A O 1
ATOM 1971 N N . GLN A 1 246 ? 16.645 -8.225 -17.304 1.00 79.94 246 GLN A N 1
ATOM 1972 C CA . GLN A 1 246 ? 16.096 -9.331 -16.519 1.00 79.94 246 GLN A CA 1
ATOM 1973 C C . GLN A 1 246 ? 14.565 -9.416 -16.650 1.00 79.94 246 GLN A C 1
ATOM 1975 O O . GLN A 1 246 ? 14.029 -10.513 -16.813 1.00 79.94 246 GLN A O 1
ATOM 1980 N N . LEU A 1 247 ? 13.860 -8.283 -16.564 1.00 79.44 247 LEU A N 1
ATOM 1981 C CA . LEU A 1 247 ? 12.396 -8.238 -16.648 1.00 79.44 247 LEU A CA 1
ATOM 1982 C C . LEU A 1 247 ? 11.884 -8.624 -18.047 1.00 79.44 247 LEU A C 1
ATOM 1984 O O . LEU A 1 247 ? 10.897 -9.350 -18.147 1.00 79.44 247 LEU A O 1
ATOM 1988 N N . HIS A 1 248 ? 12.560 -8.192 -19.119 1.00 77.62 248 HIS A N 1
ATOM 1989 C CA . HIS A 1 248 ? 12.213 -8.601 -20.487 1.00 77.62 248 HIS A CA 1
ATOM 1990 C C . HIS A 1 248 ? 12.415 -10.102 -20.705 1.00 77.62 248 HIS A C 1
ATOM 1992 O O . HIS A 1 248 ? 11.523 -10.756 -21.240 1.00 77.62 248 HIS A O 1
ATOM 1998 N N . ALA A 1 249 ? 13.541 -10.656 -20.245 1.00 72.94 249 ALA A N 1
ATOM 1999 C CA . ALA A 1 249 ? 13.829 -12.083 -20.380 1.00 72.94 249 ALA A CA 1
ATOM 2000 C C . ALA A 1 249 ? 12.793 -12.961 -19.656 1.00 72.94 249 ALA A C 1
ATOM 2002 O O . ALA A 1 249 ? 12.361 -13.973 -20.191 1.00 72.94 249 ALA A O 1
ATOM 2003 N N . GLN A 1 250 ? 12.350 -12.548 -18.465 1.00 73.12 250 GLN A N 1
ATOM 2004 C CA . GLN A 1 250 ? 11.342 -13.270 -17.679 1.00 73.12 250 GLN A CA 1
ATOM 2005 C C . GLN A 1 250 ? 9.909 -13.134 -18.218 1.00 73.12 250 GLN A C 1
ATOM 2007 O O . GLN A 1 250 ? 9.081 -13.978 -17.911 1.00 73.12 250 GLN A O 1
ATOM 2012 N N . LYS A 1 251 ? 9.591 -12.085 -18.989 1.00 69.38 251 LYS A N 1
ATOM 2013 C CA . LYS A 1 251 ? 8.266 -11.920 -19.617 1.00 69.38 251 LYS A CA 1
ATOM 2014 C C . LYS A 1 251 ? 8.084 -12.811 -20.855 1.00 69.38 251 LYS A C 1
ATOM 2016 O O . LYS A 1 251 ? 6.952 -13.080 -21.238 1.00 69.38 251 LYS A O 1
ATOM 2021 N N . MET A 1 252 ? 9.185 -13.196 -21.498 1.00 58.84 252 MET A N 1
ATOM 2022 C CA . MET A 1 252 ? 9.200 -14.002 -22.727 1.00 58.84 252 MET A CA 1
ATOM 2023 C C . MET A 1 252 ? 9.372 -15.507 -22.465 1.00 58.84 252 MET A C 1
ATOM 2025 O O . MET A 1 252 ? 9.369 -16.281 -23.419 1.00 58.84 252 MET A O 1
ATOM 2029 N N . ALA A 1 253 ? 9.557 -15.897 -21.201 1.00 50.75 253 ALA A N 1
ATOM 2030 C CA . ALA A 1 253 ? 9.660 -17.278 -20.735 1.00 50.75 253 ALA A CA 1
ATOM 2031 C C . ALA A 1 253 ? 8.308 -17.763 -20.201 1.00 50.75 253 ALA A C 1
ATOM 2033 O O . ALA A 1 253 ? 8.003 -18.957 -20.407 1.00 50.75 253 ALA A O 1
#

Secondary structure (DSSP, 8-state):
--HHHHHHHHT--HHHHHTTS---TT---HHHHTTS-HHHHHHHHHHHHHHHHHHT-TTHHHHHHHHHHHHHHHHT---HHHHHHHHHHHHH-SS--HHHHHHHHHHGGGS-HHHHHHHHHHHHHHGGGGSS---HHHHHHHHHHHHHHHIIIIIS-SS--HHHHHHHHHHHHT----TT-HHHHHHHHHHHHHHHHHHH--HHHHHHHHHHHHHHHHTT-SSEEETTEEE-HHHHHHHHHHTHHHHHHHH--

pLDDT: mean 85.06, std 12.94, range [38.53, 98.44]